Protein AF-A0A9D6HWE1-F1 (afdb_monomer_lite)

Radius of gyration: 25.07 Å; chains: 1; bounding box: 43×63×78 Å

Sequence (217 aa):
MNNPKSLIALAVMAFLLLFIVTPLTIHFMKKPSLSPGDRLETRTCRECGGGGKIRGDAYEGDPRLRPGGPCPACKGKGKVQVIIPGPKHPVAVKGVVFDKGAYPQEDAPGAQLMLERDPRKPVPGAIGQAKIAFISQGRKLLEVTSNATGRFKALVPPGTYKVTATAGGFQPYEEAFSVPPLTEPIWLEEARIVREPESMGEELTTFGLELRIRMNR

pLDDT: mean 74.26, std 19.72, range [24.61, 96.88]

Secondary structure (DSSP, 8-state):
---HHHHHHHHHHHHHHHHHHHHHHHHHTTSPPPPTT-EEEEEE-TTTTTSSB--TTS-SS-SSS-TTSBPTTTTTSSEEEEEE--TTPPEEEEEE-B-GGG--SS---HHHHHH-S-TTSPPTTB-TT-EEEEEETTEEEEEEE--TTSEEEEEE-SEEEEEEEE-TTS--EEEEEEEPPP-SPEE---SS---S-SSTTGGGS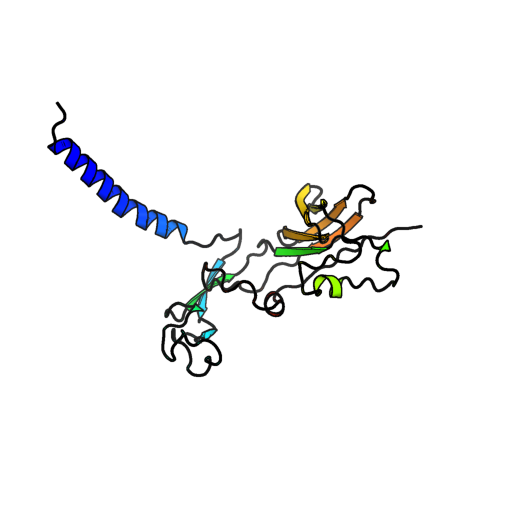S-----------

Foldseek 3Di:
DDDVVVVVVVVVVVVVCCVPVVVVVVVVVPDDDADVFKDKDKDFDPQVSLQQFHDPVVDPDDPPHDHRHGDQLVRSGRIFIWIQHGQFFWDKAKAFDFDCVQPPDPPPVRVVLVVVFDPPDADRRGDFQKWKFWDDPNRTPDIWTAHPSRMTIDTGTFAKTWIWIDDPPDDIDTDIDGGGGDRDIGTCSDPPPPDPPPGPPVVPPDDHDYDDDDDDD

Structure (mmCIF, N/CA/C/O backbone):
data_AF-A0A9D6HWE1-F1
#
_entry.id   AF-A0A9D6HWE1-F1
#
loop_
_atom_site.group_PDB
_atom_site.id
_atom_site.type_symbol
_atom_site.label_atom_id
_atom_site.label_alt_id
_atom_site.label_comp_id
_atom_site.label_asym_id
_atom_site.label_entity_id
_atom_site.label_seq_id
_atom_site.pdbx_PDB_ins_code
_atom_site.Cartn_x
_atom_site.Cartn_y
_atom_site.Cartn_z
_atom_site.occupancy
_atom_site.B_iso_or_equiv
_atom_site.auth_seq_id
_atom_site.auth_comp_id
_atom_site.auth_asym_id
_atom_site.auth_atom_id
_atom_site.pdbx_PDB_model_num
ATOM 1 N N . MET A 1 1 ? -14.715 40.331 -44.814 1.00 51.34 1 MET A N 1
ATOM 2 C CA . MET A 1 1 ? -14.175 39.460 -45.883 1.00 51.34 1 MET A CA 1
ATOM 3 C C . MET A 1 1 ? -13.082 38.588 -45.287 1.00 51.34 1 MET A C 1
ATOM 5 O O . MET A 1 1 ? -12.007 39.094 -44.994 1.00 51.34 1 MET A O 1
ATOM 9 N N . ASN A 1 2 ? -13.366 37.306 -45.050 1.00 60.97 2 ASN A N 1
ATOM 10 C CA . ASN A 1 2 ? -12.355 36.353 -44.592 1.00 60.97 2 ASN A CA 1
ATOM 11 C C . ASN A 1 2 ? -11.437 36.023 -45.770 1.00 60.97 2 ASN A C 1
ATOM 13 O O . ASN A 1 2 ? -11.886 35.455 -46.762 1.00 60.97 2 ASN A O 1
ATOM 17 N N . ASN A 1 3 ? -10.166 36.420 -45.687 1.00 81.00 3 ASN A N 1
ATOM 18 C CA . ASN A 1 3 ? -9.185 36.085 -46.710 1.00 81.00 3 ASN A CA 1
ATOM 19 C C . ASN A 1 3 ? -8.825 34.595 -46.565 1.00 81.00 3 ASN A C 1
ATOM 21 O O . ASN A 1 3 ? -8.275 34.218 -45.524 1.00 81.00 3 ASN A O 1
ATOM 25 N N . PRO A 1 4 ? -9.096 33.745 -47.570 1.00 80.06 4 PRO A N 1
ATOM 26 C CA . PRO A 1 4 ? -8.843 32.307 -47.481 1.00 80.06 4 PRO A CA 1
ATOM 27 C C . PRO A 1 4 ? -7.372 31.982 -47.178 1.00 80.06 4 PRO A C 1
ATOM 29 O O . PRO A 1 4 ? -7.085 30.986 -46.520 1.00 80.06 4 PRO A O 1
ATOM 32 N N . LYS A 1 5 ? -6.433 32.863 -47.555 1.00 84.56 5 LYS A N 1
ATOM 33 C CA . LYS A 1 5 ? -5.004 32.703 -47.242 1.00 84.56 5 LYS A CA 1
ATOM 34 C C . LYS A 1 5 ? -4.702 32.799 -45.739 1.00 84.56 5 LYS A C 1
ATOM 36 O O . LYS A 1 5 ? -3.820 32.098 -45.255 1.00 84.56 5 LYS A O 1
ATOM 41 N N . SER A 1 6 ? -5.450 33.621 -44.997 1.00 84.19 6 SER A N 1
ATOM 42 C CA . SER A 1 6 ? -5.280 33.778 -43.542 1.00 84.19 6 SER A CA 1
ATOM 43 C C . SER A 1 6 ? -5.749 32.533 -42.778 1.00 84.19 6 SER A C 1
ATOM 45 O O . SER A 1 6 ? -5.082 32.067 -41.858 1.00 84.19 6 SER A O 1
ATOM 47 N N . LEU A 1 7 ? -6.854 31.929 -43.228 1.00 86.44 7 LEU A N 1
ATOM 48 C CA . LEU A 1 7 ? -7.400 30.693 -42.657 1.00 86.44 7 LEU A CA 1
ATOM 49 C C . LEU A 1 7 ? -6.449 29.500 -42.844 1.00 86.44 7 LEU A C 1
ATOM 51 O O . LEU A 1 7 ? -6.240 28.730 -41.909 1.00 86.44 7 LEU A O 1
ATOM 55 N N . ILE A 1 8 ? -5.819 29.386 -44.018 1.00 88.69 8 ILE A N 1
ATOM 56 C CA . ILE A 1 8 ? -4.827 28.335 -44.295 1.00 88.69 8 ILE A CA 1
ATOM 57 C C . ILE A 1 8 ? -3.578 28.516 -43.419 1.00 88.69 8 ILE A C 1
ATOM 59 O O . ILE A 1 8 ? -3.101 27.547 -42.832 1.00 88.69 8 ILE A O 1
ATOM 63 N N . ALA A 1 9 ? -3.073 29.745 -43.270 1.00 89.06 9 ALA A N 1
ATOM 64 C CA . ALA A 1 9 ? -1.902 30.015 -42.434 1.00 89.06 9 ALA A CA 1
ATOM 65 C C . ALA A 1 9 ? -2.143 29.670 -40.951 1.00 89.06 9 ALA A C 1
ATOM 67 O O . ALA A 1 9 ? -1.290 29.049 -40.316 1.00 89.06 9 ALA A O 1
ATOM 68 N N . LEU A 1 10 ? -3.323 30.005 -40.416 1.00 88.75 10 LEU A N 1
ATOM 69 C CA . LEU A 1 10 ? -3.726 29.646 -39.051 1.00 88.75 10 LEU A CA 1
ATOM 70 C C . LEU A 1 10 ? -3.846 28.130 -38.856 1.00 88.75 10 LEU A C 1
ATOM 72 O O . LEU A 1 10 ? -3.372 27.611 -37.846 1.00 88.75 10 LEU A O 1
ATOM 76 N N . ALA A 1 11 ? -4.422 27.412 -39.824 1.00 89.88 11 ALA A N 1
ATOM 77 C CA . ALA A 1 11 ? -4.535 25.956 -39.761 1.00 89.88 11 ALA A CA 1
ATOM 78 C C . ALA A 1 11 ? -3.158 25.269 -39.761 1.00 89.88 11 ALA A C 1
ATOM 80 O O . ALA A 1 11 ? -2.922 24.368 -38.959 1.00 89.88 11 ALA A O 1
ATOM 81 N N . VAL A 1 12 ? -2.223 25.731 -40.601 1.00 91.75 12 VAL A N 1
ATOM 82 C CA . VAL A 1 12 ? -0.851 25.195 -40.662 1.00 91.75 12 VAL A CA 1
ATOM 83 C C . VAL A 1 12 ? -0.085 25.468 -39.364 1.00 91.75 12 VAL A C 1
ATOM 85 O O . VAL A 1 12 ? 0.568 24.567 -38.840 1.00 91.75 12 VAL A O 1
ATOM 88 N N . MET A 1 13 ? -0.208 26.671 -38.797 1.00 92.81 13 MET A N 1
ATOM 89 C CA . MET A 1 13 ? 0.379 27.016 -37.495 1.00 92.81 13 MET A CA 1
ATOM 90 C C . MET A 1 13 ? -0.182 26.157 -36.358 1.00 92.81 13 MET A C 1
ATOM 92 O O . MET A 1 13 ? 0.584 25.631 -35.552 1.00 92.81 13 MET A O 1
ATOM 96 N N . ALA A 1 14 ? -1.504 25.969 -36.305 1.00 90.75 14 ALA A N 1
ATOM 97 C CA . ALA A 1 14 ? -2.142 25.124 -35.299 1.00 90.75 14 ALA A CA 1
ATOM 98 C C . ALA A 1 14 ? -1.693 23.658 -35.417 1.00 90.75 14 ALA A C 1
ATOM 100 O O . ALA A 1 14 ? -1.425 23.006 -34.408 1.00 90.75 14 ALA A O 1
ATOM 101 N N . PHE A 1 15 ? -1.551 23.155 -36.646 1.00 90.69 15 PHE A N 1
ATOM 102 C CA . PHE A 1 15 ? -1.083 21.797 -36.905 1.00 90.69 15 PHE A CA 1
ATOM 103 C C . PHE A 1 15 ? 0.391 21.613 -36.514 1.00 90.69 15 PHE A C 1
ATOM 105 O O . PHE A 1 15 ? 0.726 20.639 -35.845 1.00 90.69 15 PHE A O 1
ATOM 112 N N . LEU A 1 16 ? 1.264 22.572 -36.844 1.00 88.50 16 LEU A N 1
ATOM 113 C CA . LEU A 1 16 ? 2.671 22.560 -36.422 1.00 88.50 16 LEU A CA 1
ATOM 114 C C . LEU A 1 16 ? 2.813 22.611 -34.898 1.00 88.50 16 LEU A C 1
ATOM 116 O O . LEU A 1 16 ? 3.594 21.847 -34.330 1.00 88.50 16 LEU A O 1
ATOM 120 N N . LEU A 1 17 ? 2.029 23.457 -34.225 1.00 86.06 17 LEU A N 1
ATOM 121 C CA . LEU A 1 17 ? 2.003 23.517 -32.764 1.00 86.06 17 LEU A CA 1
ATOM 122 C C . LEU A 1 17 ? 1.551 22.186 -32.159 1.00 86.06 17 LEU A C 1
ATOM 124 O O . LEU A 1 17 ? 2.200 21.694 -31.241 1.00 86.06 17 LEU A O 1
ATOM 128 N N . LEU A 1 18 ? 0.507 21.554 -32.701 1.00 84.69 18 LEU A N 1
ATOM 129 C CA . LEU A 1 18 ? 0.080 20.225 -32.261 1.00 84.69 18 LEU A CA 1
ATOM 130 C C . LEU A 1 18 ? 1.193 19.189 -32.443 1.00 84.69 18 LEU A C 1
ATOM 132 O O . LEU A 1 18 ? 1.520 18.500 -31.480 1.00 84.69 18 LEU A O 1
ATOM 136 N N . PHE A 1 19 ? 1.821 19.110 -33.617 1.00 84.75 19 PHE A N 1
ATOM 137 C CA . PHE A 1 19 ? 2.843 18.099 -33.917 1.00 84.75 19 PHE A CA 1
ATOM 138 C C . PHE A 1 19 ? 4.165 18.287 -33.170 1.00 84.75 19 PHE A C 1
ATOM 140 O O . PHE A 1 19 ? 4.865 17.305 -32.947 1.00 84.75 19 PHE A O 1
ATOM 147 N N . ILE A 1 20 ? 4.513 19.509 -32.762 1.00 80.44 20 ILE A N 1
ATOM 148 C CA . ILE A 1 20 ? 5.750 19.775 -32.014 1.00 80.44 20 ILE A CA 1
ATOM 149 C C . ILE A 1 20 ? 5.503 19.703 -30.502 1.00 80.44 20 ILE A C 1
ATOM 151 O O . ILE A 1 20 ? 6.289 19.096 -29.773 1.00 80.44 20 ILE A O 1
ATOM 155 N N . VAL A 1 21 ? 4.401 20.277 -30.009 1.00 79.25 21 VAL A N 1
ATOM 156 C CA . VAL A 1 21 ? 4.138 20.377 -28.565 1.00 79.25 21 VAL A CA 1
ATOM 157 C C . VAL A 1 21 ? 3.665 19.044 -27.981 1.00 79.25 21 VAL A C 1
ATOM 159 O O . VAL A 1 21 ? 4.078 18.695 -26.875 1.00 79.25 21 VAL A O 1
ATOM 162 N N . THR A 1 22 ? 2.847 18.260 -28.697 1.00 76.56 22 THR A N 1
ATOM 163 C CA . THR A 1 22 ? 2.334 16.982 -28.162 1.00 76.56 22 THR A CA 1
ATOM 164 C C . THR A 1 22 ? 3.395 15.903 -27.920 1.00 76.56 22 THR A C 1
ATOM 166 O O . THR A 1 22 ? 3.378 15.326 -26.833 1.00 76.56 22 THR A O 1
ATOM 169 N N . PRO A 1 23 ? 4.352 15.594 -28.820 1.00 72.75 23 PRO A N 1
ATOM 170 C CA . PRO A 1 23 ? 5.356 14.578 -28.512 1.00 72.75 23 PRO A CA 1
ATOM 171 C C . PRO A 1 23 ? 6.282 15.026 -27.380 1.00 72.75 23 PRO A C 1
ATOM 173 O O . PRO A 1 23 ? 6.701 14.191 -26.577 1.00 72.75 23 PRO A O 1
ATOM 176 N N . LEU A 1 24 ? 6.556 16.332 -27.273 1.00 72.06 24 LEU A N 1
ATOM 177 C CA . LEU A 1 24 ? 7.379 16.880 -26.203 1.00 72.06 24 LEU A CA 1
ATOM 178 C C 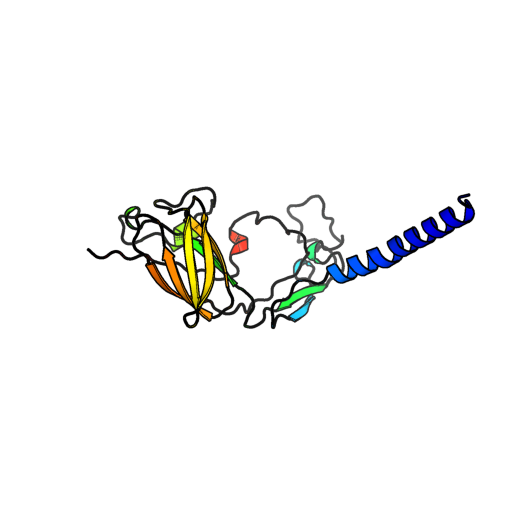. LEU A 1 24 ? 6.686 16.704 -24.845 1.00 72.06 24 LEU A C 1
ATOM 180 O O . LEU A 1 24 ? 7.279 16.143 -23.924 1.00 72.06 24 LEU A O 1
ATOM 184 N N . THR A 1 25 ? 5.408 17.081 -24.729 1.00 70.56 25 THR A N 1
ATOM 185 C CA . THR A 1 25 ? 4.635 16.885 -23.491 1.00 70.56 25 THR A CA 1
ATOM 186 C C . THR A 1 25 ? 4.464 15.403 -23.152 1.00 70.56 25 THR A C 1
ATOM 188 O O . THR A 1 25 ? 4.676 15.017 -22.003 1.00 70.56 25 THR A O 1
ATOM 191 N N . ILE A 1 26 ? 4.208 14.535 -24.138 1.00 70.25 26 ILE A N 1
ATOM 192 C CA . ILE A 1 26 ? 4.135 13.076 -23.937 1.00 70.25 26 ILE A CA 1
ATOM 193 C C . ILE A 1 26 ? 5.475 12.501 -23.453 1.00 70.25 26 ILE A C 1
ATOM 195 O O . ILE A 1 26 ? 5.486 11.563 -22.654 1.00 70.25 26 ILE A O 1
ATOM 199 N N . HIS A 1 27 ? 6.611 13.038 -23.905 1.00 66.81 27 HIS A N 1
ATOM 200 C CA . HIS A 1 27 ? 7.924 12.596 -23.437 1.00 66.81 27 HIS A CA 1
ATOM 201 C C . HIS A 1 27 ? 8.173 12.995 -21.974 1.00 66.81 27 HIS A C 1
ATOM 203 O O . HIS A 1 27 ? 8.671 12.182 -21.193 1.00 66.81 27 HIS A O 1
ATOM 209 N N . PHE A 1 28 ? 7.761 14.202 -21.573 1.00 61.62 28 PHE A N 1
ATOM 210 C CA . PHE A 1 28 ? 7.886 14.663 -20.187 1.00 61.62 28 PHE A CA 1
ATOM 211 C C . PHE A 1 28 ? 6.953 13.927 -19.213 1.00 61.62 28 PHE A C 1
ATOM 213 O O . PHE A 1 28 ? 7.334 13.718 -18.062 1.00 61.62 28 PHE A O 1
ATOM 220 N N . MET A 1 29 ? 5.792 13.447 -19.667 1.00 58.44 29 MET A N 1
ATOM 221 C CA . MET A 1 29 ? 4.836 12.712 -18.822 1.00 58.44 29 MET A CA 1
ATOM 222 C C . MET A 1 29 ? 5.215 11.249 -18.530 1.00 58.44 29 MET A C 1
ATOM 224 O O . MET A 1 29 ? 4.518 10.584 -17.770 1.00 58.44 29 MET A O 1
ATOM 228 N N . LYS A 1 30 ? 6.304 10.713 -19.101 1.00 63.41 30 LYS A N 1
ATOM 229 C CA . LYS A 1 30 ? 6.698 9.300 -18.910 1.00 63.41 30 LYS A CA 1
ATOM 230 C C . LYS A 1 30 ? 7.662 9.049 -17.752 1.00 63.41 30 LYS A C 1
ATOM 232 O O . LYS A 1 30 ? 8.083 7.907 -17.565 1.00 63.41 30 LYS A O 1
ATOM 237 N N . LYS A 1 31 ? 8.050 10.077 -16.993 1.00 64.75 31 LYS A N 1
ATOM 238 C CA . LYS A 1 31 ? 8.907 9.862 -15.823 1.00 64.75 31 LYS A CA 1
ATOM 239 C C . LYS A 1 31 ? 8.073 9.247 -14.690 1.00 64.75 31 LYS A C 1
ATOM 241 O O . LYS A 1 31 ? 6.995 9.766 -14.406 1.00 64.75 31 LYS A O 1
ATOM 246 N N . PRO A 1 32 ? 8.537 8.155 -14.061 1.00 68.00 32 PRO A N 1
ATOM 247 C CA . PRO A 1 32 ? 7.844 7.564 -12.924 1.00 68.00 32 PRO A CA 1
ATOM 248 C C . PRO A 1 32 ? 7.727 8.596 -11.797 1.00 68.00 32 PRO A C 1
ATOM 250 O O . PRO A 1 32 ? 8.640 9.397 -11.582 1.00 68.00 32 PRO A O 1
ATOM 253 N N . SER A 1 33 ? 6.596 8.585 -11.091 1.00 76.38 33 SER A N 1
ATOM 254 C CA . SER A 1 33 ? 6.438 9.378 -9.873 1.00 76.38 33 SER A CA 1
ATOM 255 C C . SER A 1 33 ? 7.362 8.795 -8.805 1.00 76.38 33 SER A C 1
ATOM 257 O O . SER A 1 33 ? 7.237 7.625 -8.451 1.00 76.38 33 SER A O 1
ATOM 259 N N . LEU A 1 34 ? 8.332 9.590 -8.359 1.00 77.69 34 LEU A N 1
ATOM 260 C CA . LEU A 1 34 ? 9.290 9.218 -7.322 1.00 77.69 34 LEU A CA 1
ATOM 261 C C . LEU A 1 34 ? 8.882 9.877 -6.008 1.00 77.69 34 LEU A C 1
ATOM 263 O O . LEU A 1 34 ? 8.570 11.070 -5.982 1.00 77.69 34 LEU A O 1
ATOM 267 N N . SER A 1 35 ? 8.921 9.118 -4.919 1.00 84.06 35 SER A N 1
ATOM 268 C CA . SER A 1 35 ? 8.761 9.671 -3.576 1.00 84.06 35 SER A CA 1
ATOM 269 C C . SER A 1 35 ? 10.038 10.401 -3.139 1.00 84.06 35 SER A C 1
ATOM 271 O O . SER A 1 35 ? 11.124 10.128 -3.659 1.00 84.06 35 SER A O 1
ATOM 273 N N . PRO A 1 36 ? 9.964 11.328 -2.167 1.00 87.25 36 PRO A N 1
ATOM 274 C CA . PRO A 1 36 ? 11.152 11.984 -1.633 1.00 87.25 36 PRO A CA 1
ATOM 275 C C . PRO A 1 36 ? 12.198 10.980 -1.128 1.00 87.25 36 PRO A C 1
ATOM 277 O O . PRO A 1 36 ? 11.942 10.203 -0.207 1.00 87.25 36 PRO A O 1
ATOM 280 N N . GLY A 1 37 ? 13.396 11.039 -1.711 1.00 87.88 37 GLY A N 1
ATOM 281 C CA . GLY A 1 37 ? 14.515 10.146 -1.394 1.00 87.88 37 GLY A CA 1
ATOM 282 C C . GLY A 1 37 ? 14.615 8.903 -2.280 1.00 87.88 37 GLY A C 1
ATOM 283 O O . GLY A 1 37 ? 15.631 8.216 -2.205 1.00 87.88 37 GLY A O 1
ATOM 284 N N . ASP A 1 38 ? 13.620 8.628 -3.125 1.00 84.94 38 ASP A N 1
ATOM 285 C CA . ASP A 1 38 ? 13.726 7.582 -4.140 1.00 84.94 38 ASP A CA 1
ATOM 286 C C . ASP A 1 38 ? 14.769 7.965 -5.192 1.00 84.94 38 ASP A C 1
ATOM 288 O O . ASP A 1 38 ? 14.914 9.134 -5.566 1.00 84.94 38 ASP A O 1
ATOM 292 N N . ARG A 1 39 ? 15.463 6.962 -5.729 1.00 90.31 39 ARG A N 1
ATOM 293 C CA . ARG A 1 39 ? 16.381 7.146 -6.858 1.00 90.31 39 ARG A CA 1
ATOM 294 C C . ARG A 1 39 ? 16.108 6.132 -7.955 1.00 90.31 39 ARG A C 1
ATOM 296 O O . ARG A 1 39 ? 15.741 4.994 -7.684 1.00 90.31 39 ARG A O 1
ATOM 303 N N . LEU A 1 40 ? 16.326 6.547 -9.199 1.00 84.94 40 LEU A N 1
ATOM 304 C CA . LEU A 1 40 ? 16.284 5.648 -10.345 1.00 84.94 40 LEU A CA 1
ATOM 305 C C . LEU A 1 40 ? 17.673 5.077 -10.597 1.00 84.94 40 LEU A C 1
ATOM 307 O O . LEU A 1 40 ? 18.632 5.820 -10.799 1.00 84.94 40 LEU A O 1
ATOM 311 N N . GLU A 1 41 ? 17.764 3.756 -10.640 1.00 86.62 41 GLU A N 1
ATOM 312 C CA . GLU A 1 41 ? 18.950 3.044 -11.097 1.00 86.62 41 GLU A CA 1
ATOM 313 C C . GLU A 1 41 ? 18.630 2.292 -12.385 1.00 86.62 41 GLU A C 1
ATOM 315 O O . GLU A 1 41 ? 17.523 1.805 -12.587 1.00 86.62 41 GLU A O 1
ATOM 320 N N . THR A 1 42 ? 19.607 2.181 -13.281 1.00 88.56 42 THR A N 1
ATOM 321 C CA . THR A 1 42 ? 19.493 1.286 -14.436 1.00 88.56 42 THR A CA 1
ATOM 322 C C . THR A 1 42 ? 20.186 -0.020 -14.094 1.00 88.56 42 THR A C 1
ATOM 324 O O . THR A 1 42 ? 21.382 -0.021 -13.805 1.00 88.56 42 THR A O 1
ATOM 327 N N . ARG A 1 43 ? 19.454 -1.132 -14.144 1.00 84.75 43 ARG A N 1
ATOM 328 C CA . ARG A 1 43 ? 19.984 -2.468 -13.864 1.00 84.75 43 ARG A CA 1
ATOM 329 C C . ARG A 1 43 ? 19.853 -3.381 -15.069 1.00 84.75 43 ARG A C 1
ATOM 331 O O . ARG A 1 43 ? 19.051 -3.150 -15.973 1.00 84.75 43 ARG A O 1
ATOM 338 N N . THR A 1 44 ? 20.674 -4.421 -15.077 1.00 89.62 44 THR A N 1
ATOM 339 C CA . THR A 1 44 ? 20.550 -5.528 -16.021 1.00 89.62 44 THR A CA 1
ATOM 340 C C . THR A 1 44 ? 19.192 -6.197 -15.823 1.00 89.62 44 THR A C 1
ATOM 342 O O . THR A 1 44 ? 18.828 -6.522 -14.694 1.00 89.62 44 THR A O 1
ATOM 345 N N . CYS A 1 45 ? 18.438 -6.376 -16.908 1.00 82.88 45 CYS A N 1
ATOM 346 C CA . CYS A 1 45 ? 17.149 -7.063 -16.875 1.00 82.88 45 CYS A CA 1
ATOM 347 C C . CYS A 1 45 ? 17.346 -8.503 -16.393 1.00 82.88 45 CYS A C 1
ATOM 349 O O . CYS A 1 45 ? 18.174 -9.226 -16.958 1.00 82.88 45 CYS A O 1
ATOM 351 N N . ARG A 1 46 ? 16.599 -8.903 -15.357 1.00 82.00 46 ARG A N 1
ATOM 352 C CA . ARG A 1 46 ? 16.735 -10.225 -14.731 1.00 82.00 46 ARG A CA 1
ATOM 353 C C . ARG A 1 46 ? 16.284 -11.345 -15.665 1.00 82.00 46 ARG A C 1
ATOM 355 O O . ARG A 1 46 ? 17.003 -12.329 -15.783 1.00 82.00 46 ARG A O 1
ATOM 362 N N . GLU A 1 47 ? 15.184 -11.150 -16.394 1.00 80.19 47 GLU A N 1
ATOM 363 C CA . GLU A 1 47 ? 14.627 -12.166 -17.301 1.00 80.19 47 GLU A CA 1
ATOM 364 C C . GLU A 1 47 ? 15.601 -12.578 -18.411 1.00 80.19 47 GLU A C 1
ATOM 366 O O . GLU A 1 47 ? 15.830 -13.760 -18.656 1.00 80.19 47 GLU A O 1
ATOM 371 N N . CYS A 1 48 ? 16.213 -11.604 -19.091 1.00 85.31 48 CYS A N 1
ATOM 372 C CA . CYS A 1 48 ? 17.142 -11.888 -20.189 1.00 85.31 48 CYS A CA 1
ATOM 373 C C . CYS A 1 48 ? 18.617 -11.914 -19.764 1.00 85.31 48 CYS A C 1
ATOM 375 O O . CYS A 1 48 ? 19.495 -12.162 -20.594 1.00 85.31 48 CYS A O 1
ATOM 377 N N . GLY A 1 49 ? 18.914 -11.607 -18.497 1.00 86.88 49 GLY A N 1
ATOM 378 C CA . GLY A 1 49 ? 20.273 -11.425 -17.984 1.00 86.88 49 GLY A CA 1
ATOM 379 C C . GLY A 1 49 ? 21.102 -10.411 -18.777 1.00 86.88 49 GLY A C 1
ATOM 380 O O . GLY A 1 49 ? 22.306 -10.590 -18.925 1.00 86.88 49 GLY A O 1
ATOM 381 N N . GLY A 1 50 ? 20.466 -9.381 -19.343 1.00 91.06 50 GLY A N 1
ATOM 382 C CA . GLY A 1 50 ? 21.152 -8.347 -20.125 1.00 91.06 50 GLY A CA 1
ATOM 383 C C . GLY A 1 50 ? 21.156 -8.542 -21.635 1.00 91.06 50 GLY A C 1
ATOM 384 O O . GLY A 1 50 ? 21.453 -7.594 -22.356 1.00 91.06 50 GLY A O 1
ATOM 385 N N . GLY A 1 51 ? 20.780 -9.723 -22.130 1.00 92.25 51 GLY A N 1
ATOM 386 C CA . GLY A 1 51 ? 20.839 -10.028 -23.563 1.00 92.25 51 GLY A CA 1
ATOM 387 C C . GLY A 1 51 ? 19.790 -9.307 -24.414 1.00 92.25 51 GLY A C 1
ATOM 388 O O . GLY A 1 51 ? 19.867 -9.335 -25.638 1.00 92.25 51 GLY A O 1
ATOM 389 N N . GLY A 1 52 ? 18.769 -8.710 -23.789 1.00 90.69 52 GLY A N 1
ATOM 390 C CA . GLY A 1 52 ? 17.649 -8.067 -24.482 1.00 90.69 52 GLY A CA 1
ATOM 391 C C . GLY A 1 52 ? 16.744 -9.039 -25.244 1.00 90.69 52 GLY A C 1
ATOM 392 O O . GLY A 1 52 ? 15.743 -8.623 -25.813 1.00 90.69 52 GLY A O 1
ATOM 393 N N . LYS A 1 53 ? 17.044 -10.336 -25.241 1.00 92.56 53 LYS A N 1
ATOM 394 C CA . LYS A 1 53 ? 16.296 -11.369 -25.955 1.00 92.56 53 LYS A CA 1
ATOM 395 C C . LYS A 1 53 ? 15.755 -12.407 -24.988 1.00 92.56 53 LYS A C 1
ATOM 397 O O . LYS A 1 53 ? 16.335 -12.632 -23.929 1.00 92.56 53 LYS A O 1
ATOM 402 N N . ILE A 1 54 ? 14.652 -13.030 -25.369 1.00 84.19 54 ILE A N 1
ATOM 403 C CA . ILE A 1 54 ? 14.071 -14.148 -24.628 1.00 84.19 54 ILE A CA 1
ATOM 404 C C . ILE A 1 54 ? 15.039 -15.324 -24.701 1.00 84.19 54 ILE A C 1
ATOM 406 O O . ILE A 1 54 ? 15.469 -15.703 -25.797 1.00 84.19 54 ILE A O 1
ATOM 410 N N . ARG A 1 55 ? 15.405 -15.869 -23.538 1.00 80.56 55 ARG A N 1
ATOM 411 C CA . ARG A 1 55 ? 16.256 -17.055 -23.462 1.00 80.56 55 ARG A CA 1
ATOM 412 C C . ARG A 1 55 ? 15.449 -18.279 -23.900 1.00 80.56 55 ARG A C 1
ATOM 414 O O . ARG A 1 55 ? 14.255 -18.361 -23.629 1.00 80.56 55 ARG A O 1
ATOM 421 N N . GLY A 1 56 ? 16.082 -19.187 -24.642 1.00 73.00 56 GLY A N 1
ATOM 422 C CA . GLY A 1 56 ? 15.396 -20.335 -25.250 1.00 73.00 56 GLY A CA 1
ATOM 423 C C . GLY A 1 56 ? 14.823 -21.340 -24.243 1.00 73.00 56 GLY A C 1
ATOM 424 O O . GLY A 1 56 ? 13.984 -22.145 -24.620 1.00 73.00 56 GLY A O 1
ATOM 425 N N . ASP A 1 57 ? 15.254 -21.269 -22.986 1.00 70.81 57 ASP A N 1
ATOM 426 C CA . ASP A 1 57 ? 14.822 -22.083 -21.847 1.00 70.81 57 ASP A CA 1
ATOM 427 C C . ASP A 1 57 ? 13.635 -21.483 -21.070 1.00 70.81 57 ASP A C 1
ATOM 429 O O . ASP A 1 57 ? 12.943 -22.204 -20.362 1.00 70.81 57 ASP A O 1
ATOM 433 N N . ALA A 1 58 ? 13.345 -20.186 -21.218 1.00 61.12 58 ALA A N 1
ATOM 434 C CA . ALA A 1 58 ? 12.309 -19.477 -20.455 1.00 61.12 58 ALA A CA 1
ATOM 435 C C . ALA A 1 58 ? 10.872 -19.718 -20.971 1.00 61.12 58 ALA A C 1
ATOM 437 O O . ALA A 1 58 ? 10.011 -18.847 -20.853 1.00 61.12 58 ALA A O 1
ATOM 438 N N . TYR A 1 59 ? 10.626 -20.854 -21.629 1.00 59.75 59 TYR A N 1
ATOM 439 C CA . TYR A 1 59 ? 9.616 -20.946 -22.678 1.00 59.75 59 TYR A CA 1
ATOM 440 C C . TYR A 1 59 ? 8.671 -22.153 -22.563 1.00 59.75 59 TYR A C 1
ATOM 442 O O . TYR A 1 59 ? 8.403 -22.847 -23.539 1.00 59.75 59 TYR A O 1
ATOM 450 N N . GLU A 1 60 ? 8.112 -22.387 -21.381 1.00 60.34 60 GLU A N 1
ATOM 451 C CA . GLU A 1 60 ? 6.939 -23.255 -21.221 1.00 60.34 60 GLU A CA 1
ATOM 452 C C . GLU A 1 60 ? 5.742 -22.393 -20.803 1.00 60.34 60 GLU A C 1
ATOM 454 O O . GLU A 1 60 ? 5.571 -22.101 -19.625 1.00 60.34 60 GLU A O 1
ATOM 459 N N . GLY A 1 61 ? 4.911 -21.939 -21.756 1.00 67.44 61 GLY A N 1
ATOM 460 C CA . GLY A 1 61 ? 3.569 -21.450 -21.393 1.00 67.44 61 GLY A CA 1
ATOM 461 C C . GLY A 1 61 ? 2.898 -20.383 -22.264 1.00 67.44 61 GLY A C 1
ATOM 462 O O . GLY A 1 61 ? 1.671 -20.344 -22.287 1.00 67.44 61 GLY A O 1
ATOM 463 N N . ASP A 1 62 ? 3.628 -19.542 -23.006 1.00 75.44 62 ASP A N 1
ATOM 464 C CA . ASP A 1 62 ? 3.009 -18.499 -23.851 1.00 75.44 62 ASP A CA 1
ATOM 465 C C . ASP A 1 62 ? 3.327 -18.738 -25.339 1.00 75.44 62 ASP A C 1
ATOM 467 O O . ASP A 1 62 ? 4.486 -18.684 -25.724 1.00 75.44 62 ASP A O 1
ATOM 471 N N . PRO A 1 63 ? 2.355 -18.989 -26.230 1.00 74.75 63 PRO A N 1
ATOM 472 C CA . PRO A 1 63 ? 2.620 -19.160 -27.661 1.00 74.75 63 PRO A CA 1
ATOM 473 C C . PRO A 1 63 ? 2.949 -17.851 -28.414 1.00 74.75 63 PRO A C 1
ATOM 475 O O . PRO A 1 63 ? 3.279 -17.900 -29.600 1.00 74.75 63 PRO A O 1
ATOM 478 N N . ARG A 1 64 ? 2.825 -16.672 -27.784 1.00 77.12 64 ARG A N 1
ATOM 479 C CA . ARG A 1 64 ? 3.016 -15.363 -28.444 1.00 77.12 64 ARG A CA 1
ATOM 480 C C . ARG A 1 64 ? 4.444 -14.854 -28.432 1.00 77.12 64 ARG A C 1
ATOM 482 O O . ARG A 1 64 ? 4.816 -14.074 -29.311 1.00 77.12 64 ARG A O 1
ATOM 489 N N . LEU A 1 65 ? 5.224 -15.219 -27.429 1.00 77.31 65 LEU A N 1
ATOM 490 C CA . LEU A 1 65 ? 6.633 -14.863 -27.409 1.00 77.31 65 LEU A CA 1
ATOM 491 C C . LEU A 1 65 ? 7.368 -15.806 -28.420 1.00 77.31 65 LEU A C 1
ATOM 493 O O . LEU A 1 65 ? 6.819 -16.789 -28.923 1.00 77.31 65 LEU A O 1
ATOM 497 N N . ARG A 1 66 ? 8.581 -15.485 -28.860 1.00 80.62 66 ARG A N 1
ATOM 498 C CA . ARG A 1 66 ? 9.348 -16.377 -29.753 1.00 80.62 66 ARG A CA 1
ATOM 499 C C . ARG A 1 66 ? 10.772 -16.455 -29.227 1.00 80.62 66 ARG A C 1
ATOM 501 O O . ARG A 1 66 ? 11.305 -15.394 -28.884 1.00 80.62 66 ARG A O 1
ATOM 508 N N . PRO A 1 67 ? 11.408 -17.639 -29.174 1.00 84.44 67 PRO A N 1
ATOM 509 C CA . PRO A 1 67 ? 12.818 -17.741 -28.816 1.00 84.44 67 PRO A CA 1
ATOM 510 C C . PRO A 1 67 ? 13.667 -16.776 -29.655 1.00 84.44 67 PRO A C 1
ATOM 512 O O . PRO A 1 67 ? 13.495 -16.679 -30.870 1.00 84.44 67 PRO A O 1
ATOM 515 N N . GLY A 1 68 ? 14.539 -16.003 -29.002 1.00 86.38 68 GLY A N 1
ATOM 516 C CA . GLY A 1 68 ? 15.352 -14.975 -29.664 1.00 86.38 68 GLY A CA 1
ATOM 517 C C . GLY A 1 68 ? 14.625 -13.666 -30.016 1.00 86.38 68 GLY A C 1
ATOM 518 O O . GLY A 1 68 ? 15.281 -12.716 -30.452 1.00 86.38 68 GLY A O 1
ATOM 519 N N . GLY A 1 69 ? 13.310 -13.581 -29.793 1.00 89.31 69 GLY A N 1
ATOM 520 C CA . GLY A 1 69 ? 12.541 -12.337 -29.851 1.00 89.31 69 GLY A CA 1
ATOM 521 C C . GLY A 1 69 ? 12.941 -11.349 -28.744 1.00 89.31 69 GLY A C 1
ATOM 522 O O . GLY A 1 69 ? 13.658 -11.724 -27.810 1.00 89.31 69 GLY A O 1
ATOM 523 N N . PRO A 1 70 ? 12.512 -10.075 -28.833 1.00 89.56 70 PRO A N 1
ATOM 524 C CA . PRO A 1 70 ? 12.811 -9.079 -27.809 1.00 89.56 70 PRO A CA 1
ATOM 525 C C . PRO A 1 70 ? 12.222 -9.512 -26.464 1.00 89.56 70 PRO A C 1
ATOM 527 O O . PRO A 1 70 ? 11.063 -9.912 -26.387 1.00 89.56 70 PRO A O 1
ATOM 530 N N . CYS A 1 71 ? 13.020 -9.420 -25.401 1.00 83.50 71 CYS A N 1
ATOM 531 C CA . CYS A 1 71 ? 12.565 -9.721 -24.046 1.00 83.50 71 CYS A CA 1
ATOM 532 C C . CYS A 1 71 ? 11.424 -8.764 -23.658 1.00 83.50 71 CYS A C 1
ATOM 534 O O . CYS A 1 71 ? 11.621 -7.549 -23.792 1.00 83.50 71 CYS A O 1
ATOM 536 N N . PRO A 1 72 ? 10.264 -9.279 -23.202 1.00 81.06 72 PRO A N 1
ATOM 537 C CA . PRO A 1 72 ? 9.106 -8.457 -22.876 1.00 81.06 72 PRO A CA 1
ATOM 538 C C . PRO A 1 72 ? 9.412 -7.492 -21.727 1.00 81.06 72 PRO A C 1
ATOM 540 O O . PRO A 1 72 ? 9.229 -6.297 -21.926 1.00 81.06 72 PRO A O 1
ATOM 543 N N . ALA A 1 73 ? 10.019 -7.936 -20.616 1.00 76.88 73 ALA A N 1
ATOM 544 C CA . ALA A 1 73 ? 10.298 -7.056 -19.472 1.00 76.88 73 ALA A CA 1
ATOM 545 C C . ALA A 1 73 ? 11.164 -5.828 -19.797 1.00 76.88 73 ALA A C 1
ATOM 547 O O . ALA A 1 73 ? 10.970 -4.748 -19.237 1.00 76.88 73 ALA A O 1
ATOM 548 N N . CYS A 1 74 ? 12.129 -5.959 -20.715 1.00 82.44 74 CYS A N 1
ATOM 549 C CA . CYS A 1 74 ? 13.026 -4.855 -21.083 1.00 82.44 74 CYS A CA 1
ATOM 550 C C . CYS A 1 74 ? 12.798 -4.285 -22.488 1.00 82.44 74 CYS A C 1
ATOM 552 O O . CYS A 1 74 ? 13.558 -3.414 -22.926 1.00 82.44 74 CYS A O 1
ATOM 554 N N . LYS A 1 75 ? 11.792 -4.776 -23.220 1.00 85.06 75 LYS A N 1
ATOM 555 C CA . LYS A 1 75 ? 11.501 -4.416 -24.620 1.00 85.06 75 LYS A CA 1
ATOM 556 C C . LYS A 1 75 ? 12.734 -4.447 -25.527 1.00 85.06 75 LYS A C 1
ATOM 558 O O . LYS A 1 75 ? 12.959 -3.522 -26.307 1.00 85.06 75 LYS A O 1
ATOM 563 N N . GLY A 1 76 ? 13.583 -5.463 -25.390 1.00 89.44 76 GLY A N 1
ATOM 564 C CA . GLY A 1 76 ? 14.788 -5.584 -26.219 1.00 89.44 76 GLY A CA 1
ATOM 565 C C . GLY A 1 76 ? 16.049 -4.893 -25.690 1.00 89.44 76 GLY A C 1
ATOM 566 O O . GLY A 1 76 ? 17.129 -5.111 -26.230 1.00 89.44 76 GLY A O 1
ATOM 567 N N . LYS A 1 77 ? 15.956 -4.055 -24.650 1.00 89.12 77 LYS A N 1
ATOM 568 C CA . LYS A 1 77 ? 17.065 -3.169 -24.245 1.00 89.12 77 LYS A CA 1
ATOM 569 C C . LYS A 1 77 ? 18.141 -3.841 -23.394 1.00 89.12 77 LYS A C 1
ATOM 571 O O . LYS A 1 77 ? 19.188 -3.242 -23.168 1.00 89.12 77 LYS A O 1
ATOM 576 N N . GLY A 1 78 ? 17.857 -5.010 -22.820 1.00 87.12 78 GLY A N 1
ATOM 577 C CA . GLY A 1 78 ? 18.735 -5.699 -21.864 1.00 87.12 78 GLY A CA 1
ATOM 578 C C . GLY A 1 78 ? 18.876 -4.999 -20.505 1.00 87.12 78 GLY A C 1
ATOM 579 O O . GLY A 1 78 ? 19.366 -5.585 -19.543 1.00 87.12 78 GLY A O 1
ATOM 580 N N . LYS A 1 79 ? 18.407 -3.758 -20.384 1.00 88.44 79 LYS A N 1
ATOM 581 C CA . LYS A 1 79 ? 18.435 -2.960 -19.161 1.00 88.44 79 LYS A CA 1
ATOM 582 C C . LYS A 1 79 ? 17.044 -2.440 -18.836 1.00 88.44 79 LYS A C 1
ATOM 584 O O . LYS A 1 79 ? 16.263 -2.139 -19.739 1.00 88.44 79 LYS A O 1
ATOM 589 N N . VAL A 1 80 ? 16.777 -2.300 -17.549 1.00 80.75 80 VAL A N 1
ATOM 590 C CA . VAL A 1 80 ? 15.513 -1.820 -16.987 1.00 80.75 80 VAL A CA 1
ATOM 591 C C . VAL A 1 80 ? 15.811 -0.750 -15.950 1.00 80.75 80 VAL A C 1
ATOM 593 O O . VAL A 1 80 ? 16.872 -0.756 -15.321 1.00 80.75 80 VAL A O 1
ATOM 596 N N . GLN A 1 81 ? 14.900 0.206 -15.810 1.00 77.44 81 GLN A N 1
ATOM 597 C CA . GLN A 1 81 ? 14.981 1.165 -14.716 1.00 77.44 81 GLN A CA 1
ATOM 598 C C . GLN A 1 81 ? 14.349 0.533 -13.480 1.00 77.44 81 GLN A C 1
ATOM 600 O O . GLN A 1 81 ? 13.351 -0.173 -13.574 1.00 77.44 81 GLN A O 1
ATOM 605 N N . VAL A 1 82 ? 14.942 0.773 -12.323 1.00 77.50 82 VAL A N 1
ATOM 606 C CA . VAL A 1 82 ? 14.426 0.332 -11.032 1.00 77.50 82 VAL A CA 1
ATOM 607 C C . VAL A 1 82 ? 14.372 1.538 -10.109 1.00 77.50 82 VAL A C 1
ATOM 609 O O . VAL A 1 82 ? 15.267 2.386 -10.141 1.00 77.50 82 VAL A O 1
ATOM 612 N N . ILE A 1 83 ? 13.327 1.626 -9.297 1.00 78.31 83 ILE A N 1
ATOM 613 C CA . ILE A 1 83 ? 13.285 2.557 -8.176 1.00 78.31 83 ILE A CA 1
ATOM 614 C C . ILE A 1 83 ? 14.004 1.881 -7.023 1.00 78.31 83 ILE A C 1
ATOM 616 O O . ILE A 1 83 ? 13.642 0.781 -6.613 1.00 78.31 83 ILE A O 1
ATOM 620 N N . ILE A 1 84 ? 15.020 2.543 -6.491 1.00 82.44 84 ILE A N 1
ATOM 621 C CA . ILE A 1 84 ? 15.547 2.222 -5.172 1.00 82.44 84 ILE A CA 1
ATOM 622 C C . ILE A 1 84 ? 14.779 3.093 -4.184 1.00 82.44 84 ILE A C 1
ATOM 624 O O . ILE A 1 84 ? 14.921 4.322 -4.251 1.00 82.44 84 ILE A O 1
ATOM 628 N N . PRO A 1 85 ? 13.946 2.489 -3.322 1.00 77.31 85 PRO A N 1
ATOM 629 C CA . PRO A 1 85 ? 13.131 3.241 -2.386 1.00 77.31 85 PRO A CA 1
ATOM 630 C C . PRO A 1 85 ? 13.999 4.059 -1.433 1.00 77.31 85 PRO A C 1
ATOM 632 O O . PRO A 1 85 ? 15.010 3.586 -0.911 1.00 77.31 85 PRO A O 1
ATOM 635 N N . GLY A 1 86 ? 13.601 5.306 -1.215 1.00 84.50 86 GLY A N 1
ATOM 636 C CA . GLY A 1 86 ? 14.178 6.148 -0.182 1.00 84.50 86 GLY A CA 1
ATOM 637 C C . GLY A 1 86 ? 13.688 5.763 1.218 1.00 84.50 86 GLY A C 1
ATOM 638 O O . GLY A 1 86 ? 12.681 5.071 1.369 1.00 84.50 86 GLY A O 1
ATOM 639 N N . PRO A 1 87 ? 14.308 6.304 2.281 1.00 85.69 87 PRO A N 1
ATOM 640 C CA . PRO A 1 87 ? 13.912 6.030 3.669 1.00 85.69 87 PRO A CA 1
ATOM 641 C C . PRO A 1 87 ? 12.492 6.509 4.019 1.00 85.69 87 PRO A C 1
ATOM 643 O O . PRO A 1 87 ? 11.971 6.164 5.074 1.00 85.69 87 PRO A O 1
ATOM 646 N N . LYS A 1 88 ? 11.873 7.330 3.160 1.00 87.62 88 LYS A N 1
ATOM 647 C CA . LYS A 1 88 ? 10.502 7.837 3.309 1.00 87.62 88 LYS A CA 1
ATOM 648 C C . LYS A 1 88 ? 9.535 7.278 2.262 1.00 87.62 88 LYS A C 1
ATOM 650 O O . LYS A 1 88 ? 8.419 7.785 2.160 1.00 87.62 88 LYS A O 1
ATOM 655 N N . HIS A 1 89 ? 9.949 6.279 1.482 1.00 82.44 89 HIS A N 1
ATOM 656 C CA . HIS A 1 89 ? 9.093 5.678 0.466 1.00 82.44 89 HIS A CA 1
ATOM 657 C C . HIS A 1 89 ? 7.831 5.090 1.117 1.00 82.44 89 HIS A C 1
ATOM 659 O O . HIS A 1 89 ? 7.964 4.268 2.026 1.00 82.44 89 HIS A O 1
ATOM 665 N N . PRO A 1 90 ? 6.617 5.493 0.701 1.00 82.12 90 PRO A N 1
ATOM 666 C CA . PRO A 1 90 ? 5.387 4.970 1.276 1.00 82.12 90 PRO A CA 1
ATOM 667 C C . PRO A 1 90 ? 5.296 3.449 1.146 1.00 82.12 90 PRO A C 1
ATOM 669 O O . PRO A 1 90 ? 5.477 2.891 0.069 1.00 82.12 90 PRO A O 1
ATOM 672 N N . VAL A 1 91 ? 4.962 2.784 2.245 1.00 81.62 91 VAL A N 1
ATOM 673 C CA . VAL A 1 91 ? 4.750 1.341 2.312 1.00 81.62 91 VAL A CA 1
ATOM 674 C C . VAL A 1 91 ? 3.253 1.062 2.308 1.00 81.62 91 VAL A C 1
ATOM 676 O O . VAL A 1 91 ? 2.468 1.744 2.973 1.00 81.62 91 VAL A O 1
ATOM 679 N N . ALA A 1 92 ? 2.850 0.051 1.540 1.00 80.25 92 ALA A N 1
ATOM 680 C CA . ALA A 1 92 ? 1.480 -0.432 1.545 1.00 80.25 92 ALA A CA 1
ATOM 681 C C . ALA A 1 92 ? 1.219 -1.277 2.796 1.00 80.25 92 ALA A C 1
ATOM 683 O O . ALA A 1 92 ? 1.707 -2.394 2.914 1.00 80.25 92 ALA A O 1
ATOM 684 N N . VAL A 1 93 ? 0.395 -0.756 3.697 1.00 80.12 93 VAL A N 1
ATOM 685 C CA . VAL A 1 93 ? -0.120 -1.474 4.862 1.00 80.12 93 VAL A CA 1
ATOM 686 C C . VAL A 1 93 ? -1.498 -2.015 4.504 1.00 80.12 93 VAL A C 1
ATOM 688 O O . VAL A 1 93 ? -2.422 -1.250 4.222 1.00 80.12 93 VAL A O 1
ATOM 691 N N . LYS A 1 94 ? -1.637 -3.338 4.483 1.00 82.75 94 LYS A N 1
ATOM 692 C CA . LYS A 1 94 ? -2.917 -4.035 4.305 1.00 82.75 94 LYS A CA 1
ATOM 693 C C . LYS A 1 94 ? -3.349 -4.611 5.652 1.00 82.75 94 LYS A C 1
ATOM 695 O O . LYS A 1 94 ? -2.497 -5.038 6.421 1.00 82.75 94 LYS A O 1
ATOM 700 N N . GLY A 1 95 ? -4.649 -4.655 5.918 1.00 81.81 95 GLY A N 1
ATOM 701 C CA . GLY A 1 95 ? -5.176 -5.235 7.153 1.00 81.81 95 GLY A CA 1
ATOM 702 C C . GLY A 1 95 ? -6.659 -5.574 7.064 1.00 81.81 95 GLY A C 1
ATOM 703 O O . GLY A 1 95 ? -7.305 -5.325 6.043 1.00 81.81 95 GLY A O 1
ATOM 704 N N . VAL A 1 96 ? -7.190 -6.152 8.141 1.00 83.88 96 VAL A N 1
ATOM 705 C CA . VAL A 1 96 ? -8.607 -6.507 8.304 1.00 83.88 96 VAL A CA 1
ATOM 706 C C . VAL A 1 96 ? -9.105 -5.968 9.642 1.00 83.88 96 VAL A C 1
ATOM 708 O O . VAL A 1 96 ? -8.387 -6.026 10.634 1.00 83.88 96 VAL A O 1
ATOM 711 N N . VAL A 1 97 ? -10.342 -5.480 9.671 1.00 86.62 97 VAL A N 1
ATOM 712 C CA . VAL A 1 97 ? -11.088 -5.141 10.885 1.00 86.62 97 VAL A CA 1
ATOM 713 C C . VAL A 1 97 ? -12.217 -6.151 11.061 1.00 86.62 97 VAL A C 1
ATOM 715 O O . VAL A 1 97 ? -13.020 -6.351 10.147 1.00 86.62 97 VAL A O 1
ATOM 718 N N . PHE A 1 98 ? -12.279 -6.793 12.225 1.00 86.25 98 PHE A N 1
ATOM 719 C CA . PHE A 1 98 ? -13.271 -7.819 12.535 1.00 86.25 98 PHE A CA 1
ATOM 720 C C . PHE A 1 98 ? -13.657 -7.810 14.019 1.00 86.25 98 PHE A C 1
ATOM 722 O O . PHE A 1 98 ? -12.911 -7.327 14.871 1.00 86.25 98 PHE A O 1
ATOM 729 N N . ASP A 1 99 ? -14.828 -8.364 14.317 1.00 85.94 99 ASP A N 1
ATOM 730 C CA . ASP A 1 99 ? -15.311 -8.638 15.661 1.00 85.94 99 ASP A CA 1
ATOM 731 C C . ASP A 1 99 ? -14.629 -9.892 16.218 1.00 85.94 99 ASP A C 1
ATOM 733 O O . ASP A 1 99 ? -14.784 -10.998 15.694 1.00 85.94 99 ASP A O 1
ATOM 737 N N . LYS A 1 100 ? -13.890 -9.728 17.318 1.00 76.44 100 LYS A N 1
ATOM 738 C CA . LYS A 1 100 ? -13.242 -10.840 18.018 1.00 76.44 100 LYS A CA 1
ATOM 739 C C . LYS A 1 100 ? -14.258 -11.866 18.534 1.00 76.44 100 LYS A C 1
ATOM 741 O O . LYS A 1 100 ? -13.930 -13.046 18.587 1.00 76.44 100 LYS A O 1
ATOM 746 N N . GLY A 1 101 ? -15.481 -11.450 18.874 1.00 79.81 101 GLY A N 1
ATOM 747 C CA . GLY A 1 101 ? -16.550 -12.347 19.323 1.00 79.81 101 GLY A CA 1
ATOM 748 C C . GLY A 1 101 ? -16.935 -13.412 18.290 1.00 79.81 101 GLY A C 1
ATOM 749 O O . GLY A 1 101 ? -17.426 -14.474 18.665 1.00 79.81 101 GLY A O 1
ATOM 750 N N . ALA A 1 102 ? -16.642 -13.179 17.007 1.00 80.50 102 ALA A N 1
ATOM 751 C CA . ALA A 1 102 ? -16.838 -14.161 15.944 1.00 80.50 102 ALA A CA 1
ATOM 752 C C . ALA A 1 102 ? -15.799 -15.306 15.952 1.00 80.50 102 ALA A C 1
ATOM 754 O O . ALA A 1 102 ? -15.973 -16.277 15.216 1.00 80.50 102 ALA A O 1
ATOM 755 N N . TYR A 1 103 ? -14.744 -15.220 16.776 1.00 73.62 103 TYR A N 1
ATOM 756 C CA . TYR A 1 103 ? -13.668 -16.212 16.891 1.00 73.62 103 TYR A CA 1
ATOM 757 C C . TYR A 1 103 ? -13.580 -16.751 18.328 1.00 73.62 103 TYR A C 1
ATOM 759 O O . TYR A 1 103 ? -12.873 -16.185 19.162 1.00 73.62 103 TYR A O 1
ATOM 767 N N . PRO A 1 104 ? -14.298 -17.843 18.647 1.00 62.75 104 PRO A N 1
ATOM 768 C CA . PRO A 1 104 ? -14.370 -18.377 20.008 1.00 62.75 104 PRO A CA 1
ATOM 769 C C . PRO A 1 104 ? -13.098 -19.106 20.478 1.00 62.75 104 PRO A C 1
ATOM 771 O O . PRO A 1 104 ? -12.980 -19.387 21.668 1.00 62.75 104 PRO A O 1
ATOM 774 N N . GLN A 1 105 ? -12.151 -19.416 19.585 1.00 67.19 105 GLN A N 1
ATOM 775 C CA . GLN A 1 105 ? -10.833 -19.946 19.957 1.00 67.19 105 GLN A CA 1
ATOM 776 C C . GLN A 1 105 ? -9.829 -18.792 20.121 1.00 67.19 105 GLN A C 1
ATOM 778 O O . GLN A 1 105 ? -9.826 -17.857 19.322 1.00 67.19 105 GLN A O 1
ATOM 783 N N . GLU A 1 106 ? -8.980 -18.845 21.159 1.00 58.03 106 GLU A N 1
ATOM 784 C CA . GLU A 1 106 ? -7.958 -17.815 21.449 1.00 58.03 106 GLU A CA 1
ATOM 785 C C . GLU A 1 106 ? -6.944 -17.630 20.308 1.00 58.03 106 GLU A C 1
ATOM 787 O O . GLU A 1 106 ? -6.337 -16.561 20.170 1.00 58.03 106 GLU A O 1
ATOM 792 N N . ASP A 1 107 ? -6.850 -18.633 19.441 1.00 58.47 107 ASP A N 1
ATOM 793 C CA . ASP A 1 107 ? -6.132 -18.604 18.178 1.00 58.47 107 ASP A CA 1
ATOM 794 C C . ASP A 1 107 ? -6.986 -17.902 17.119 1.00 58.47 107 ASP A C 1
ATOM 796 O O . ASP A 1 107 ? -7.468 -18.505 16.159 1.00 58.47 107 ASP A O 1
ATOM 800 N N . ALA A 1 108 ? -7.206 -16.596 17.297 1.00 53.59 108 ALA A N 1
ATOM 801 C CA . ALA A 1 108 ? -7.722 -15.774 16.213 1.00 53.59 108 ALA A CA 1
ATOM 802 C C . ALA A 1 108 ? -6.799 -15.992 14.995 1.00 53.59 108 ALA A C 1
ATOM 804 O O . ALA A 1 108 ? -5.593 -15.746 15.111 1.00 53.59 108 ALA A O 1
ATOM 805 N N . PRO A 1 109 ? -7.315 -16.443 13.838 1.00 55.50 109 PRO A N 1
ATOM 806 C CA . PRO A 1 109 ? -6.498 -16.828 12.697 1.00 55.50 109 PRO A CA 1
ATOM 807 C C . PRO A 1 109 ? -5.928 -15.603 11.965 1.00 55.50 109 PRO A C 1
ATOM 809 O O . PRO A 1 109 ? -5.858 -15.614 10.750 1.00 55.50 109 PRO A O 1
ATOM 812 N N . GLY A 1 110 ? -5.530 -14.523 12.648 1.00 53.22 110 GLY A N 1
ATOM 813 C CA . GLY A 1 110 ? -5.162 -13.226 12.060 1.00 53.22 110 GLY A CA 1
ATOM 814 C C . GLY A 1 110 ? -4.203 -13.339 10.870 1.00 53.22 110 GLY A C 1
ATOM 815 O O . GLY A 1 110 ? -4.485 -12.806 9.796 1.00 53.22 110 GLY A O 1
ATOM 816 N N . ALA A 1 111 ? -3.146 -14.146 11.006 1.00 47.31 111 ALA A N 1
ATOM 817 C CA . ALA A 1 111 ? -2.245 -14.471 9.901 1.00 47.31 111 ALA A CA 1
ATOM 818 C C . ALA A 1 111 ? -2.935 -15.271 8.775 1.00 47.31 111 ALA A C 1
ATOM 820 O O . ALA A 1 111 ? -2.765 -14.959 7.600 1.00 47.31 111 ALA A O 1
ATOM 821 N N . GLN A 1 112 ? -3.760 -16.267 9.108 1.00 52.25 112 GLN A N 1
ATOM 822 C CA . GLN A 1 112 ? -4.526 -17.065 8.142 1.00 52.25 112 GLN A CA 1
ATOM 823 C C . GLN A 1 112 ? -5.651 -16.275 7.445 1.00 52.25 112 GLN A C 1
ATOM 825 O O . GLN A 1 112 ? -5.910 -16.533 6.281 1.00 52.25 112 GLN A O 1
ATOM 830 N N . LEU A 1 113 ? -6.272 -15.283 8.087 1.00 56.59 113 LEU A N 1
ATOM 831 C CA . LEU A 1 113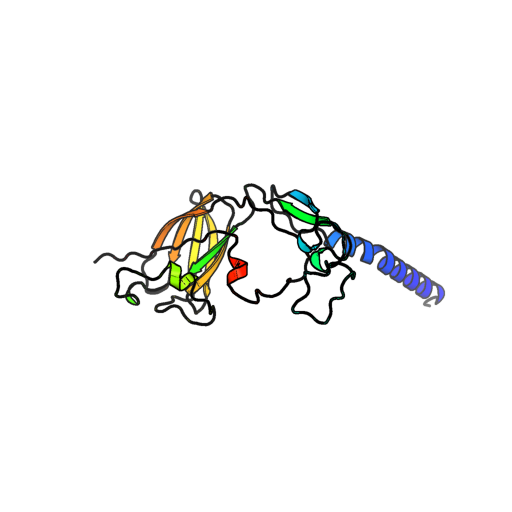 ? -7.339 -14.442 7.524 1.00 56.59 113 LEU A CA 1
ATOM 832 C C . LEU A 1 113 ? -6.800 -13.408 6.533 1.00 56.59 113 LEU A C 1
ATOM 834 O O . LEU A 1 113 ? -7.488 -13.034 5.581 1.00 56.59 113 LEU A O 1
ATOM 838 N N . MET A 1 114 ? -5.560 -12.957 6.741 1.00 52.41 114 MET A N 1
ATOM 839 C CA . MET A 1 114 ? -4.820 -12.183 5.744 1.00 52.41 114 MET A CA 1
ATOM 840 C C . MET A 1 114 ? -4.325 -13.060 4.589 1.00 52.41 114 MET A C 1
ATOM 842 O O . MET A 1 114 ? -4.269 -12.591 3.455 1.00 52.41 114 MET A O 1
ATOM 846 N N . LEU A 1 115 ? -3.995 -14.324 4.872 1.00 51.00 115 LEU A N 1
ATOM 847 C CA . LEU A 1 115 ? -3.640 -15.331 3.869 1.00 51.00 115 LEU A CA 1
ATOM 848 C C . LEU A 1 115 ? -4.866 -15.954 3.175 1.00 51.00 115 LEU A C 1
ATOM 850 O O . LEU A 1 115 ? -4.682 -16.659 2.181 1.00 51.00 115 LEU A O 1
ATOM 854 N N . GLU A 1 116 ? -6.091 -15.716 3.664 1.00 57.44 116 GLU A N 1
ATOM 855 C CA . GLU A 1 116 ? -7.334 -16.198 3.057 1.00 57.44 116 GLU A CA 1
ATOM 856 C C . GLU A 1 116 ? -7.444 -15.575 1.666 1.00 57.44 116 GLU A C 1
ATOM 858 O O . GLU A 1 116 ? -7.682 -14.373 1.510 1.00 57.44 116 GLU A O 1
ATOM 863 N N . ARG A 1 117 ? -7.197 -16.411 0.650 1.00 55.31 117 ARG A N 1
ATOM 864 C CA . ARG A 1 117 ? -6.762 -15.944 -0.673 1.00 55.31 117 ARG A CA 1
ATOM 865 C C . ARG A 1 117 ? -7.832 -15.281 -1.515 1.00 55.31 117 ARG A C 1
ATOM 867 O O . ARG A 1 117 ? -7.531 -14.722 -2.565 1.00 55.31 117 ARG A O 1
ATOM 874 N N . ASP A 1 118 ? -9.081 -15.389 -1.088 1.00 69.12 118 ASP A N 1
ATOM 875 C CA . ASP A 1 118 ? -10.193 -14.812 -1.811 1.00 69.12 118 ASP A CA 1
ATOM 876 C C . ASP A 1 118 ? -10.600 -13.480 -1.159 1.00 69.12 118 ASP A C 1
ATOM 878 O O . ASP A 1 118 ? -11.296 -13.481 -0.136 1.00 69.12 118 ASP A O 1
ATOM 882 N N . PRO A 1 119 ? -10.218 -12.324 -1.740 1.00 66.00 119 PRO A N 1
ATOM 883 C CA . PRO A 1 119 ? -10.612 -11.017 -1.222 1.00 66.00 119 PRO A CA 1
ATOM 884 C C . PRO A 1 119 ? -12.129 -10.793 -1.284 1.00 66.00 119 PRO A C 1
ATOM 886 O O . PRO A 1 119 ? -12.623 -9.841 -0.678 1.00 66.00 119 PRO A O 1
ATOM 889 N N . ARG A 1 120 ? -12.872 -11.649 -2.002 1.00 72.00 120 ARG A N 1
ATOM 890 C CA . ARG A 1 120 ? -14.335 -11.611 -2.098 1.00 72.00 120 ARG A CA 1
ATOM 891 C C . ARG A 1 120 ? -15.006 -12.365 -0.958 1.00 72.00 120 ARG A C 1
ATOM 893 O O . ARG A 1 120 ? -16.163 -12.073 -0.663 1.00 72.00 120 ARG A O 1
ATOM 900 N N . LYS A 1 121 ? -14.311 -13.299 -0.299 1.00 73.88 121 LYS A N 1
ATOM 901 C CA . LYS A 1 121 ? -14.855 -13.983 0.876 1.00 73.88 121 LYS A CA 1
ATOM 902 C C . LYS A 1 121 ? -14.800 -13.048 2.084 1.00 73.88 121 LYS A C 1
ATOM 904 O O . LYS A 1 121 ? -13.711 -12.571 2.432 1.00 73.88 121 LYS A O 1
ATOM 909 N N . PRO A 1 122 ? -15.949 -12.759 2.722 1.00 70.00 122 PRO A N 1
ATOM 910 C CA . PRO A 1 122 ? -15.969 -11.994 3.955 1.00 70.00 122 PRO A CA 1
ATOM 911 C C . PRO A 1 122 ? -15.197 -12.745 5.033 1.00 70.00 122 PRO A C 1
ATOM 913 O O . PRO A 1 122 ? -15.392 -13.944 5.224 1.00 70.00 122 PRO A O 1
ATOM 916 N N . VAL A 1 123 ? -14.335 -12.027 5.745 1.00 77.12 123 VAL A N 1
ATOM 917 C CA . VAL A 1 123 ? -13.735 -12.543 6.973 1.00 77.12 123 VAL A CA 1
ATOM 918 C C . VAL A 1 123 ? -14.867 -12.721 7.996 1.00 77.12 123 VAL A C 1
ATOM 920 O O . VAL A 1 123 ? -15.682 -11.804 8.135 1.00 77.12 123 VAL A O 1
ATOM 923 N N . PRO A 1 124 ? -14.994 -13.866 8.692 1.00 80.75 124 PRO A N 1
ATOM 924 C CA . PRO A 1 124 ? -15.978 -14.004 9.763 1.00 80.75 124 PRO A CA 1
ATOM 925 C C . PRO A 1 124 ? -15.877 -12.839 10.760 1.00 80.75 124 PRO A C 1
ATOM 927 O O . PRO A 1 124 ? -14.780 -12.426 11.131 1.00 80.75 124 PRO A O 1
ATOM 930 N N . GLY A 1 125 ? -17.015 -12.245 11.124 1.00 83.94 125 GLY A N 1
ATOM 931 C CA . GLY A 1 125 ? -17.049 -11.049 11.972 1.00 83.94 125 GLY A CA 1
ATOM 932 C C . GLY A 1 125 ? -16.510 -9.768 11.324 1.00 83.94 125 GLY A C 1
ATOM 933 O O . GLY A 1 125 ? -16.303 -8.796 12.038 1.00 83.94 125 GLY A O 1
ATOM 934 N N . ALA A 1 126 ? -16.253 -9.728 10.013 1.00 87.75 126 ALA A N 1
ATOM 935 C CA . ALA A 1 126 ? -15.758 -8.534 9.329 1.00 87.75 126 ALA A CA 1
ATOM 936 C C . ALA A 1 126 ? -16.595 -7.285 9.639 1.00 87.75 126 ALA A C 1
ATOM 938 O O . ALA A 1 126 ? -17.819 -7.286 9.515 1.00 87.75 126 ALA A O 1
ATOM 939 N N . ILE A 1 127 ? -15.908 -6.190 9.960 1.00 88.12 127 ILE A N 1
ATOM 940 C CA . ILE A 1 127 ? -16.529 -4.894 10.218 1.00 88.12 127 ILE A CA 1
ATOM 941 C C 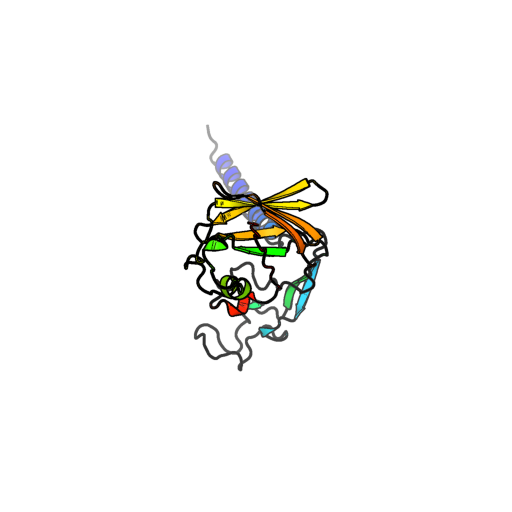. ILE A 1 127 ? -16.224 -3.985 9.033 1.00 88.12 127 ILE A C 1
ATOM 943 O O . ILE A 1 127 ? -15.116 -3.459 8.892 1.00 88.12 127 ILE A O 1
ATOM 947 N N . GLY A 1 128 ? -17.214 -3.811 8.162 1.00 90.38 128 GLY A N 1
ATOM 948 C CA . GLY A 1 128 ? -17.156 -2.824 7.090 1.00 90.38 128 GLY A CA 1
ATOM 949 C C . GLY A 1 128 ? -17.386 -1.403 7.589 1.00 90.38 128 GLY A C 1
ATOM 950 O O . GLY A 1 128 ? -17.981 -1.190 8.642 1.00 90.38 128 GLY A O 1
ATOM 951 N N . GLN A 1 129 ? -16.920 -0.423 6.812 1.00 94.50 129 GLN A N 1
ATOM 952 C CA . GLN A 1 129 ? -17.039 1.005 7.127 1.00 94.50 129 GLN A CA 1
ATOM 953 C C . GLN A 1 129 ? -16.336 1.436 8.428 1.00 94.50 129 GLN A C 1
ATOM 955 O O . GLN A 1 129 ? -16.536 2.557 8.899 1.00 94.50 129 GLN A O 1
ATOM 960 N N . ALA A 1 130 ? -15.475 0.587 8.996 1.00 93.56 130 ALA A N 1
ATOM 961 C CA . ALA A 1 130 ? -14.622 0.977 10.106 1.00 93.56 130 ALA A CA 1
ATOM 962 C C . ALA A 1 130 ? -13.636 2.046 9.630 1.00 93.56 130 ALA A C 1
ATOM 964 O O . ALA A 1 130 ? -13.050 1.917 8.555 1.00 93.56 130 ALA A O 1
ATOM 965 N N . LYS A 1 131 ? -13.441 3.097 10.425 1.00 96.81 131 LYS A N 1
ATOM 966 C CA . LYS A 1 131 ? -12.450 4.143 10.169 1.00 96.81 131 LYS A CA 1
ATOM 967 C C . LYS A 1 131 ? -11.153 3.785 10.873 1.00 96.81 131 LYS A C 1
ATOM 969 O O . LYS A 1 131 ? -11.146 3.633 12.095 1.00 96.81 131 LYS A O 1
ATOM 974 N N . ILE A 1 132 ? -10.078 3.679 10.103 1.00 95.12 132 ILE A N 1
ATOM 975 C CA . ILE A 1 132 ? -8.731 3.364 10.569 1.00 95.12 132 ILE A CA 1
ATOM 976 C C . ILE A 1 132 ? -7.866 4.606 10.392 1.00 95.12 132 ILE A C 1
ATOM 978 O O . ILE A 1 132 ? -7.663 5.052 9.263 1.00 95.12 132 ILE A O 1
ATOM 982 N N . ALA A 1 133 ? -7.351 5.164 11.482 1.00 95.31 133 ALA A N 1
ATOM 983 C CA . ALA A 1 133 ? -6.501 6.346 11.453 1.00 95.31 133 ALA A CA 1
ATOM 984 C C . ALA A 1 133 ? -5.065 6.015 11.865 1.00 95.31 133 ALA A C 1
ATOM 986 O O . ALA A 1 133 ? -4.831 5.384 12.890 1.00 95.31 133 ALA A O 1
ATOM 987 N N . PHE A 1 134 ? -4.101 6.499 11.085 1.00 93.81 134 PHE A N 1
ATOM 988 C CA . PHE A 1 134 ? -2.675 6.430 11.393 1.00 93.81 134 PHE A CA 1
ATOM 989 C C . PHE A 1 134 ? -2.239 7.772 11.976 1.00 93.81 134 PHE A C 1
ATOM 991 O O . PHE A 1 134 ? -2.254 8.799 11.289 1.00 93.81 134 PHE A O 1
ATOM 998 N N . ILE A 1 135 ? -1.865 7.774 13.251 1.00 95.88 135 ILE A N 1
ATOM 999 C CA . ILE A 1 135 ? -1.472 8.971 13.992 1.00 95.88 135 ILE A CA 1
ATOM 1000 C C . ILE A 1 135 ? 0.027 8.898 14.267 1.00 95.88 135 ILE A C 1
ATOM 1002 O O . ILE A 1 135 ? 0.508 7.924 14.838 1.00 95.88 135 ILE A O 1
ATOM 1006 N N . SER A 1 136 ? 0.771 9.939 13.902 1.00 94.56 136 SER A N 1
ATOM 1007 C CA . SER A 1 136 ? 2.182 10.075 14.273 1.00 94.56 136 SER A CA 1
ATOM 1008 C C . SER A 1 136 ? 2.412 11.430 14.922 1.00 94.56 136 SER A C 1
ATOM 1010 O O . SER A 1 136 ? 1.861 12.437 14.477 1.00 94.56 136 SER A O 1
ATOM 1012 N N . GLN A 1 137 ? 3.183 11.453 16.012 1.00 92.81 137 GLN A N 1
ATOM 1013 C CA . GLN A 1 137 ? 3.492 12.676 16.770 1.00 92.81 137 GLN A CA 1
ATOM 1014 C C . GLN A 1 137 ? 2.236 13.500 17.135 1.00 92.81 137 GLN A C 1
ATOM 1016 O O . GLN A 1 137 ? 2.222 14.724 17.039 1.00 92.81 137 GLN A O 1
ATOM 1021 N N . GLY A 1 138 ? 1.141 12.819 17.495 1.00 91.75 138 GLY A N 1
ATOM 1022 C CA . GLY A 1 138 ? -0.135 13.450 17.857 1.00 91.75 138 GLY A CA 1
ATOM 1023 C C . GLY A 1 138 ? -0.957 13.997 16.683 1.00 91.75 138 GLY A C 1
ATOM 1024 O O . GLY A 1 138 ? -2.042 14.530 16.901 1.00 91.75 138 GLY A O 1
ATOM 1025 N N . ARG A 1 139 ? -0.493 13.853 15.435 1.00 93.44 139 ARG A N 1
ATOM 1026 C CA . ARG A 1 139 ? -1.208 14.302 14.232 1.00 93.44 139 ARG A CA 1
ATOM 1027 C C . ARG A 1 139 ? -1.731 13.110 13.441 1.00 93.44 139 ARG A C 1
ATOM 1029 O O . ARG A 1 139 ? -0.987 12.178 13.143 1.00 93.44 139 ARG A O 1
ATOM 1036 N N . LYS A 1 140 ? -3.012 13.158 13.064 1.00 95.12 140 LYS A N 1
ATOM 1037 C CA . LYS A 1 140 ? -3.599 12.198 12.122 1.00 95.12 140 LYS A CA 1
ATOM 1038 C C . LYS A 1 140 ? -3.001 12.438 10.737 1.00 95.12 140 LYS A C 1
ATOM 1040 O O . LYS A 1 140 ? -3.187 13.513 10.174 1.00 95.12 140 LYS A O 1
ATOM 1045 N N . LEU A 1 141 ? -2.272 11.454 10.222 1.00 93.25 141 LEU A N 1
ATOM 1046 C CA . LEU A 1 141 ? -1.615 11.526 8.917 1.00 93.25 141 LEU A CA 1
ATOM 1047 C C . LEU A 1 141 ? -2.504 10.988 7.804 1.00 93.25 141 LEU A C 1
ATOM 1049 O O . LEU A 1 141 ? -2.550 11.556 6.718 1.00 93.25 141 LEU A O 1
ATOM 1053 N N . LEU A 1 142 ? -3.213 9.899 8.089 1.00 94.44 142 LEU A N 1
ATOM 1054 C CA . LEU A 1 142 ? -4.076 9.225 7.136 1.00 94.44 142 LEU A CA 1
ATOM 1055 C C . LEU A 1 142 ? -5.277 8.630 7.867 1.00 94.44 142 LEU A C 1
ATOM 1057 O O . LEU A 1 142 ? -5.153 8.169 9.001 1.00 94.44 142 LEU A O 1
ATOM 1061 N N . GLU A 1 143 ? -6.423 8.630 7.199 1.00 96.56 143 GLU A N 1
ATOM 1062 C CA . GLU A 1 143 ? -7.608 7.876 7.591 1.00 96.56 143 GLU A CA 1
ATOM 1063 C C . GLU A 1 143 ? -8.069 7.059 6.385 1.00 96.56 143 GLU A C 1
ATOM 1065 O O . GLU A 1 143 ? -8.169 7.590 5.278 1.00 96.56 143 GLU A O 1
ATOM 1070 N N . VAL A 1 144 ? -8.315 5.770 6.592 1.00 95.44 144 VAL A N 1
ATOM 1071 C CA . VAL A 1 144 ? -8.863 4.859 5.584 1.00 95.44 144 VAL A CA 1
ATOM 1072 C C . VAL A 1 144 ? -10.108 4.181 6.131 1.00 95.44 144 VAL A C 1
ATOM 1074 O O . VAL A 1 144 ? -10.318 4.116 7.341 1.00 95.44 144 VAL A O 1
ATOM 1077 N N . THR A 1 145 ? -10.939 3.669 5.233 1.00 96.88 145 THR A N 1
ATOM 1078 C CA . THR A 1 145 ? -12.182 2.987 5.591 1.00 96.88 145 THR A CA 1
ATOM 1079 C C . THR A 1 145 ? -12.121 1.532 5.151 1.00 96.88 145 THR A C 1
ATOM 1081 O O . THR A 1 145 ? -11.723 1.249 4.018 1.00 96.88 145 THR A O 1
ATOM 1084 N N . SER A 1 146 ? -12.497 0.603 6.032 1.00 91.69 146 SER A N 1
ATOM 1085 C CA . SER A 1 146 ? -12.579 -0.813 5.679 1.00 91.69 146 SER A CA 1
ATOM 1086 C C . SER A 1 146 ? -13.729 -1.072 4.703 1.00 91.69 146 SER A C 1
ATOM 1088 O O . SER A 1 146 ? -14.801 -0.465 4.776 1.00 91.69 146 SER A O 1
ATOM 1090 N N . ASN A 1 147 ? -13.520 -2.000 3.774 1.00 91.94 147 ASN A N 1
ATOM 1091 C CA . ASN A 1 147 ? -14.552 -2.434 2.837 1.00 91.94 147 ASN A CA 1
ATOM 1092 C C . ASN A 1 147 ? -15.552 -3.408 3.494 1.00 91.94 147 ASN A C 1
ATOM 1094 O O . ASN A 1 147 ? -15.402 -3.778 4.654 1.00 91.94 147 ASN A O 1
ATOM 1098 N N . ALA A 1 148 ? -16.559 -3.873 2.747 1.00 90.12 148 ALA A N 1
ATOM 1099 C CA . ALA A 1 148 ? -17.585 -4.795 3.258 1.00 90.12 148 ALA A CA 1
ATOM 1100 C C . ALA A 1 148 ? -17.030 -6.133 3.801 1.00 90.12 148 ALA A C 1
ATOM 1102 O O . ALA A 1 148 ? -17.689 -6.788 4.597 1.00 90.12 148 ALA A O 1
ATOM 1103 N N . THR A 1 149 ? -15.814 -6.525 3.406 1.00 87.25 149 THR A N 1
ATOM 1104 C CA . THR A 1 149 ? -15.115 -7.715 3.928 1.00 87.25 149 THR A CA 1
ATOM 1105 C C . THR A 1 149 ? -14.200 -7.408 5.118 1.00 87.25 149 THR A C 1
ATOM 1107 O O . THR A 1 149 ? -13.416 -8.261 5.522 1.00 87.25 149 THR A O 1
ATOM 1110 N N . GLY A 1 150 ? -14.254 -6.185 5.657 1.00 86.06 150 GLY A N 1
ATOM 1111 C CA . GLY A 1 150 ? -13.407 -5.717 6.754 1.00 86.06 150 GLY A CA 1
ATOM 1112 C C . GLY A 1 150 ? -11.987 -5.339 6.327 1.00 86.06 150 GLY A C 1
ATOM 1113 O O . GLY A 1 150 ? -11.224 -4.821 7.135 1.00 86.06 150 GLY A O 1
ATOM 1114 N N . ARG A 1 151 ? -11.609 -5.547 5.062 1.00 86.50 151 ARG A N 1
ATOM 1115 C CA . ARG A 1 151 ? -10.253 -5.294 4.554 1.00 86.50 151 ARG A CA 1
ATOM 1116 C C . ARG A 1 151 ? -10.003 -3.812 4.292 1.00 86.50 151 ARG A C 1
ATOM 1118 O O . ARG A 1 151 ? -10.884 -3.108 3.799 1.00 86.50 151 ARG A O 1
ATOM 1125 N N . PHE A 1 152 ? -8.780 -3.357 4.539 1.00 85.56 152 PHE A N 1
ATOM 1126 C CA . PHE A 1 152 ? -8.316 -2.016 4.185 1.00 85.56 152 PHE A CA 1
ATOM 1127 C C . PHE A 1 152 ? -6.899 -2.042 3.600 1.00 85.56 152 PHE A C 1
ATOM 1129 O O . PHE A 1 152 ? -6.131 -2.984 3.809 1.00 85.56 152 PHE A O 1
ATOM 1136 N N . LYS A 1 153 ? -6.554 -0.978 2.867 1.00 85.62 153 LYS A N 1
ATOM 1137 C CA . LYS A 1 153 ? -5.207 -0.707 2.353 1.00 85.62 153 LYS A CA 1
ATOM 1138 C C . LYS A 1 153 ? -4.867 0.760 2.603 1.00 85.62 153 LYS A C 1
ATOM 1140 O O . LYS A 1 153 ? -5.663 1.637 2.283 1.00 85.62 153 LYS A O 1
ATOM 1145 N N . ALA A 1 154 ? -3.683 1.010 3.139 1.00 83.50 154 ALA A N 1
ATOM 1146 C CA . ALA A 1 154 ? -3.139 2.330 3.418 1.00 83.50 154 ALA A CA 1
ATOM 1147 C C . ALA A 1 154 ? -1.733 2.449 2.819 1.00 83.50 154 ALA A C 1
ATOM 1149 O O . ALA A 1 154 ? -0.999 1.467 2.767 1.00 83.50 154 ALA A O 1
ATOM 1150 N N . LEU A 1 155 ? -1.357 3.643 2.361 1.00 84.62 155 LEU A N 1
ATOM 1151 C CA . LEU A 1 155 ? 0.014 3.966 1.963 1.00 84.62 155 LEU A CA 1
ATOM 1152 C C . LEU A 1 155 ? 0.567 4.949 2.986 1.00 84.62 155 LEU A C 1
ATOM 1154 O O . LEU A 1 155 ? 0.105 6.087 3.054 1.00 84.62 155 LEU A O 1
ATOM 1158 N N . VAL A 1 156 ? 1.522 4.505 3.797 1.00 85.94 156 VAL A N 1
ATOM 1159 C CA . VAL A 1 156 ? 2.107 5.320 4.868 1.00 85.94 156 VAL A CA 1
ATOM 1160 C C . VAL A 1 156 ? 3.629 5.261 4.802 1.00 85.94 156 VAL A C 1
ATOM 1162 O O . VAL A 1 156 ? 4.179 4.201 4.509 1.00 85.94 156 VAL A O 1
ATOM 1165 N N . PRO A 1 157 ? 4.343 6.371 5.047 1.00 88.56 157 PRO A N 1
ATOM 1166 C CA . PRO A 1 157 ? 5.795 6.334 5.150 1.00 88.56 157 PRO A CA 1
ATOM 1167 C C . PRO A 1 157 ? 6.276 5.381 6.257 1.00 88.56 157 PRO A C 1
ATOM 1169 O O . PRO A 1 157 ? 5.522 5.069 7.182 1.00 88.56 157 PRO A O 1
ATOM 1172 N N . PRO A 1 158 ? 7.544 4.967 6.234 1.00 86.31 158 PRO A N 1
ATOM 1173 C CA . PRO A 1 158 ? 8.143 4.226 7.332 1.00 86.31 158 PRO A CA 1
ATOM 1174 C C . PRO A 1 158 ? 8.135 5.048 8.623 1.00 86.31 158 PRO A C 1
ATOM 1176 O O . PRO A 1 158 ? 8.329 6.266 8.597 1.00 86.31 158 PRO A O 1
ATOM 1179 N N . GLY A 1 159 ? 7.918 4.385 9.754 1.00 89.75 159 GLY A N 1
ATOM 1180 C CA . GLY A 1 159 ? 7.889 5.021 11.067 1.00 89.75 159 GLY A CA 1
ATOM 1181 C C . GLY A 1 159 ? 6.952 4.341 12.057 1.00 89.75 159 GLY A C 1
ATOM 1182 O O . GLY A 1 159 ? 6.296 3.349 11.748 1.00 89.75 159 GLY A O 1
ATOM 1183 N N . THR A 1 160 ? 6.886 4.908 13.260 1.00 92.19 160 THR A N 1
ATOM 1184 C CA . THR A 1 160 ? 6.003 4.434 14.328 1.00 92.19 160 THR A CA 1
ATOM 1185 C C . THR A 1 160 ? 4.720 5.256 14.366 1.00 92.19 160 THR A C 1
ATOM 1187 O O . THR A 1 160 ? 4.740 6.493 14.350 1.00 92.19 160 THR A O 1
ATOM 1190 N N . TYR A 1 161 ? 3.602 4.550 14.456 1.00 91.81 161 TYR A N 1
ATOM 1191 C CA . TYR A 1 161 ? 2.254 5.085 14.435 1.00 91.81 161 TYR A CA 1
ATOM 1192 C C . TYR A 1 161 ? 1.471 4.585 15.639 1.00 91.81 161 TYR A C 1
ATOM 1194 O O . TYR A 1 161 ? 1.636 3.455 16.087 1.00 91.81 161 TYR A O 1
ATOM 1202 N N . LYS A 1 162 ? 0.560 5.421 16.119 1.00 94.56 162 LYS A N 1
ATOM 1203 C CA . LYS A 1 162 ? -0.603 4.978 16.874 1.00 94.56 162 LYS A CA 1
ATOM 1204 C C . LYS A 1 162 ? -1.726 4.768 15.866 1.00 94.56 162 LYS A C 1
ATOM 1206 O O . LYS A 1 162 ? -2.163 5.729 15.231 1.00 94.56 162 LYS A O 1
ATOM 1211 N N . VAL A 1 163 ? -2.144 3.525 15.675 1.00 91.75 163 VAL A N 1
ATOM 1212 C CA . VAL A 1 163 ? -3.257 3.184 14.791 1.00 91.75 163 VAL A CA 1
ATOM 1213 C C . VAL A 1 163 ? -4.518 3.113 15.625 1.00 91.75 163 VAL A C 1
ATOM 1215 O O . VAL A 1 163 ? -4.528 2.447 16.657 1.00 91.75 163 VAL A O 1
ATOM 1218 N N . THR A 1 164 ? -5.569 3.802 15.193 1.00 93.19 164 THR A N 1
ATOM 1219 C CA . THR A 1 164 ? -6.877 3.736 15.843 1.00 93.19 164 THR A CA 1
ATOM 1220 C C . THR A 1 164 ? -7.919 3.177 14.890 1.00 93.19 164 THR A C 1
ATOM 1222 O O . THR A 1 164 ? -7.904 3.496 13.703 1.00 93.19 164 THR A O 1
ATOM 1225 N N . ALA A 1 165 ? -8.818 2.335 15.393 1.00 92.50 165 ALA A N 1
ATOM 1226 C CA . ALA A 1 165 ? -9.934 1.777 14.637 1.00 92.50 165 ALA A CA 1
ATOM 1227 C C . ALA A 1 165 ? -11.253 2.113 15.340 1.00 92.50 165 ALA A C 1
ATOM 1229 O O . ALA A 1 165 ? -11.399 1.895 16.542 1.00 92.50 165 ALA A O 1
ATOM 1230 N N . THR A 1 166 ? -12.215 2.656 14.593 1.00 93.38 166 THR A N 1
ATOM 1231 C CA . THR A 1 166 ? -13.536 3.036 15.116 1.00 93.38 166 THR A CA 1
ATOM 1232 C C . THR A 1 166 ? -14.648 2.556 14.193 1.00 93.38 166 THR A C 1
ATOM 1234 O O . THR A 1 166 ? -14.547 2.675 12.972 1.00 93.38 166 THR A O 1
ATOM 1237 N N . ALA A 1 167 ? -15.719 2.019 14.772 1.00 92.69 167 ALA A N 1
ATOM 1238 C CA . ALA A 1 167 ? -16.912 1.586 14.054 1.00 92.69 167 ALA A CA 1
ATOM 1239 C C . ALA A 1 167 ? -18.148 1.781 14.942 1.00 92.69 167 ALA A C 1
ATOM 1241 O O . ALA A 1 167 ? -18.061 1.688 16.166 1.00 92.69 167 ALA A O 1
ATOM 1242 N N . GLY A 1 168 ? -19.302 2.069 14.335 1.00 88.75 168 GLY A N 1
ATOM 1243 C CA . GLY A 1 168 ? -20.552 2.226 15.081 1.00 88.75 168 GLY A CA 1
ATOM 1244 C C . GLY A 1 168 ? -20.927 0.934 15.810 1.00 88.75 168 GLY A C 1
ATOM 1245 O O . GLY A 1 168 ? -20.903 -0.133 15.206 1.00 88.75 168 GLY A O 1
ATOM 1246 N N . GLY A 1 169 ? -21.257 1.029 17.099 1.00 90.31 169 GLY A N 1
ATOM 1247 C CA . GLY A 1 169 ? -21.585 -0.133 17.936 1.00 90.31 169 GLY A CA 1
ATOM 1248 C C . GLY A 1 169 ? -20.377 -0.863 18.539 1.00 90.31 169 GLY A C 1
ATOM 1249 O O . GLY A 1 169 ? -20.577 -1.799 19.305 1.00 90.31 169 GLY A O 1
ATOM 1250 N N . PHE A 1 170 ? -19.147 -0.417 18.258 1.00 87.81 170 PHE A N 1
ATOM 1251 C CA . PHE A 1 170 ? -17.916 -0.993 18.805 1.00 87.81 170 PHE A CA 1
ATOM 1252 C C . PHE A 1 170 ? -17.135 0.044 19.620 1.00 87.81 170 PHE A C 1
ATOM 1254 O O . PHE A 1 170 ? -17.179 1.243 19.335 1.00 87.81 170 PHE A O 1
ATOM 1261 N N . GLN A 1 171 ? -16.388 -0.412 20.629 1.00 85.81 171 GLN A N 1
ATOM 1262 C CA . GLN A 1 171 ? -15.453 0.459 21.341 1.00 85.81 171 GLN A CA 1
ATOM 1263 C C . GLN A 1 171 ? -14.257 0.812 20.439 1.00 85.81 171 GLN A C 1
ATOM 1265 O O . GLN A 1 171 ? -13.780 -0.057 19.704 1.00 85.81 171 GLN A O 1
ATOM 1270 N N . PRO A 1 172 ? -13.750 2.061 20.487 1.00 87.38 172 PRO A N 1
ATOM 1271 C CA . PRO A 1 172 ? -12.525 2.435 19.793 1.00 87.38 172 PRO A CA 1
ATOM 1272 C C . PRO A 1 172 ? -11.348 1.564 20.225 1.00 87.38 172 PRO A C 1
ATOM 1274 O O . PRO A 1 172 ? -11.142 1.337 21.417 1.00 87.38 172 PRO A O 1
ATOM 1277 N N . TYR A 1 173 ? -10.556 1.122 19.256 1.00 84.94 173 TYR A N 1
ATOM 1278 C CA . TYR A 1 173 ? -9.328 0.379 19.499 1.00 84.94 173 TYR A CA 1
ATOM 1279 C C . TYR A 1 173 ? -8.109 1.217 19.131 1.00 84.94 173 TYR A C 1
ATOM 1281 O O . TYR A 1 173 ? -8.156 1.967 18.155 1.00 84.94 173 TYR A O 1
ATOM 1289 N N . GLU A 1 174 ? -7.021 1.075 19.887 1.00 85.50 174 GLU A N 1
ATOM 1290 C CA . GLU A 1 174 ? -5.767 1.782 19.647 1.00 85.50 174 GLU A CA 1
ATOM 1291 C C . GLU A 1 174 ? -4.561 0.862 19.876 1.00 85.50 174 GLU A C 1
ATOM 1293 O O . GLU A 1 174 ? -4.488 0.176 20.894 1.00 85.50 174 GLU A O 1
ATOM 1298 N N . GLU A 1 175 ? -3.591 0.890 18.961 1.00 85.62 175 GLU A N 1
ATOM 1299 C CA . GLU A 1 175 ? -2.370 0.079 19.044 1.00 85.62 175 GLU A CA 1
ATOM 1300 C C . GLU A 1 175 ? -1.158 0.825 18.480 1.00 85.62 175 GLU A C 1
ATOM 1302 O O . GLU A 1 175 ? -1.275 1.651 17.570 1.00 85.62 175 GLU A O 1
ATOM 1307 N N . ALA A 1 176 ? 0.022 0.543 19.031 1.00 84.94 176 ALA A N 1
ATOM 1308 C CA . ALA A 1 176 ? 1.278 1.023 18.475 1.00 84.94 176 ALA A CA 1
ATOM 1309 C C . ALA A 1 176 ? 1.730 0.098 17.339 1.00 84.94 176 ALA A C 1
ATOM 1311 O O . ALA A 1 176 ? 1.864 -1.106 17.525 1.00 84.94 176 ALA A O 1
ATOM 1312 N N . PHE A 1 177 ? 2.019 0.674 16.179 1.00 85.81 177 PHE A N 1
ATOM 1313 C CA . PHE A 1 177 ? 2.441 -0.050 14.989 1.00 85.81 177 PHE A CA 1
ATOM 1314 C C . PHE A 1 177 ? 3.700 0.575 14.390 1.00 85.81 177 PHE A C 1
ATOM 1316 O O . PHE A 1 177 ? 3.778 1.791 14.224 1.00 85.81 177 PHE A O 1
ATOM 1323 N N . SER A 1 178 ? 4.684 -0.255 14.049 1.00 84.12 178 SER A N 1
ATOM 1324 C CA . SER A 1 178 ? 5.919 0.169 13.390 1.00 84.12 178 SER A CA 1
ATOM 1325 C C . SER A 1 178 ? 5.945 -0.308 11.941 1.00 84.12 178 SER A C 1
ATOM 1327 O O . SER A 1 178 ? 5.872 -1.507 11.676 1.00 84.12 178 SER A O 1
ATOM 1329 N N . VAL A 1 179 ? 6.071 0.636 11.012 1.00 82.31 179 VAL A N 1
ATOM 1330 C CA . VAL A 1 179 ? 6.233 0.384 9.579 1.00 82.31 179 VAL A CA 1
ATOM 1331 C C . VAL A 1 179 ? 7.724 0.468 9.246 1.00 82.31 179 VAL A C 1
ATOM 1333 O O . VAL A 1 179 ? 8.301 1.557 9.353 1.00 82.31 179 VAL A O 1
ATOM 1336 N N . PRO A 1 180 ? 8.373 -0.638 8.844 1.00 79.62 180 PRO A N 1
ATOM 1337 C CA . PRO A 1 180 ? 9.784 -0.617 8.482 1.00 79.62 180 PRO A CA 1
ATOM 1338 C C . PRO A 1 180 ? 10.013 0.110 7.146 1.00 79.62 180 PRO A C 1
ATOM 1340 O O . PRO A 1 180 ? 9.101 0.199 6.320 1.00 79.62 180 PRO A O 1
ATOM 1343 N N . PRO A 1 181 ? 11.228 0.630 6.897 1.00 77.00 181 PRO A N 1
ATOM 1344 C CA . PRO A 1 181 ? 11.576 1.188 5.599 1.00 77.00 181 PRO A CA 1
ATOM 1345 C C . PRO A 1 181 ? 11.643 0.105 4.526 1.00 77.00 181 PRO A C 1
ATOM 1347 O O . PRO A 1 181 ? 12.129 -0.998 4.774 1.00 77.00 181 PRO A O 1
ATOM 1350 N N . LEU A 1 182 ? 11.199 0.448 3.316 1.00 73.88 182 LEU A N 1
ATOM 1351 C CA . LEU A 1 182 ? 11.361 -0.423 2.161 1.00 73.88 182 LEU A CA 1
ATOM 1352 C C . LEU A 1 182 ? 12.827 -0.386 1.716 1.00 73.88 182 LEU A C 1
ATOM 1354 O O . LEU A 1 182 ? 13.342 0.663 1.340 1.00 73.88 182 LEU A O 1
ATOM 1358 N N . THR A 1 183 ? 13.511 -1.523 1.792 1.00 71.44 183 THR A N 1
ATOM 1359 C CA . THR A 1 183 ? 14.932 -1.648 1.423 1.00 71.44 183 THR A CA 1
ATOM 1360 C C . THR A 1 183 ? 15.133 -2.370 0.092 1.00 71.44 183 THR A C 1
ATOM 1362 O O . THR A 1 183 ? 16.218 -2.309 -0.490 1.00 71.44 183 THR A O 1
ATOM 1365 N N . GLU A 1 184 ? 14.094 -3.032 -0.415 1.00 70.06 184 GLU A N 1
ATOM 1366 C CA . GLU A 1 184 ? 14.155 -3.802 -1.650 1.00 70.06 184 GLU A CA 1
ATOM 1367 C C . GLU A 1 184 ? 13.899 -2.927 -2.893 1.00 70.06 184 GLU A C 1
ATOM 1369 O O . GLU A 1 184 ? 12.984 -2.103 -2.892 1.00 70.06 184 GLU A O 1
ATOM 1374 N N . PRO A 1 185 ? 14.680 -3.090 -3.979 1.00 59.75 185 PRO A N 1
ATOM 1375 C CA . PRO A 1 185 ? 14.446 -2.391 -5.242 1.00 59.75 185 PRO A CA 1
ATOM 1376 C C . PRO A 1 185 ? 13.091 -2.736 -5.875 1.00 59.75 185 PRO A C 1
ATOM 1378 O O . PRO A 1 185 ? 12.778 -3.912 -6.065 1.00 59.75 185 PRO A O 1
ATOM 1381 N N . ILE A 1 186 ? 12.357 -1.716 -6.321 1.00 61.69 186 ILE A N 1
ATOM 1382 C CA . ILE A 1 186 ? 11.123 -1.866 -7.099 1.00 61.69 186 ILE A CA 1
ATOM 1383 C C . ILE A 1 186 ? 11.484 -1.824 -8.584 1.00 61.69 186 ILE A C 1
ATOM 1385 O O . ILE A 1 186 ? 11.981 -0.819 -9.098 1.00 61.69 186 ILE A O 1
ATOM 1389 N N . TRP A 1 187 ? 11.241 -2.917 -9.296 1.00 48.50 187 TRP A N 1
ATOM 1390 C CA . TRP A 1 187 ? 11.564 -3.022 -10.715 1.00 48.50 187 TRP A CA 1
ATOM 1391 C C . TRP A 1 187 ? 10.483 -2.322 -11.544 1.00 48.50 187 TRP A C 1
ATOM 1393 O O . TRP A 1 187 ? 9.324 -2.722 -11.520 1.00 48.50 187 TRP A O 1
ATOM 1403 N N . LEU A 1 188 ? 10.849 -1.258 -12.274 1.00 47.53 188 LEU A N 1
ATOM 1404 C CA . LEU A 1 188 ? 9.942 -0.550 -13.188 1.00 47.53 188 LEU A CA 1
ATOM 1405 C C . LEU A 1 188 ? 9.921 -1.257 -14.540 1.00 47.53 188 LEU A C 1
ATOM 1407 O O . LEU A 1 188 ? 10.204 -0.673 -15.592 1.00 47.53 188 LEU A O 1
ATOM 1411 N N . GLU A 1 189 ? 9.641 -2.549 -14.510 1.00 43.59 189 GLU A N 1
ATOM 1412 C CA . GLU A 1 189 ? 9.441 -3.342 -15.710 1.00 43.59 189 GLU A CA 1
ATOM 1413 C C . GLU A 1 189 ? 8.025 -3.027 -16.213 1.00 43.59 189 GLU A C 1
ATOM 1415 O O . GLU A 1 189 ? 7.071 -3.739 -15.971 1.00 43.59 189 GLU A O 1
ATOM 1420 N N . GLU A 1 190 ? 7.915 -1.871 -16.881 1.00 39.56 190 GLU A N 1
ATOM 1421 C CA . GLU A 1 190 ? 6.735 -1.330 -17.565 1.00 39.56 190 GLU A CA 1
ATOM 1422 C C . GLU A 1 190 ? 5.657 -0.641 -16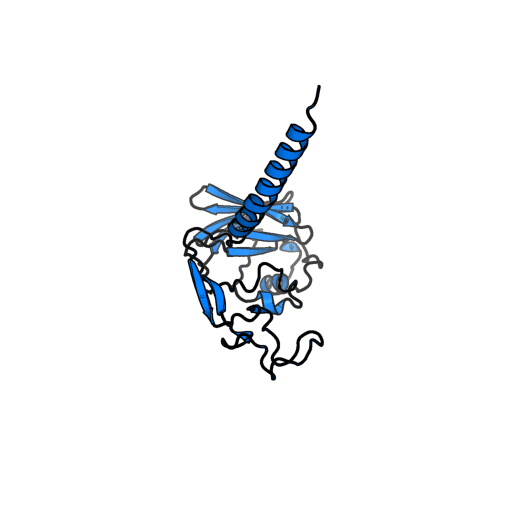.705 1.00 39.56 190 GLU A C 1
ATOM 1424 O O . GLU A 1 190 ? 5.043 -1.204 -15.814 1.00 39.56 190 GLU A O 1
ATOM 1429 N N . ALA A 1 191 ? 5.288 0.585 -17.099 1.00 28.38 191 ALA A N 1
ATOM 1430 C CA . ALA A 1 191 ? 3.993 1.201 -16.785 1.00 28.38 191 ALA A CA 1
ATOM 1431 C C . ALA A 1 191 ? 2.839 0.519 -17.561 1.00 28.38 191 ALA A C 1
ATOM 1433 O O . ALA A 1 191 ? 2.011 1.168 -18.203 1.00 28.38 191 ALA A O 1
ATOM 1434 N N . ARG A 1 192 ? 2.827 -0.811 -17.554 1.00 28.33 192 ARG A N 1
ATOM 1435 C CA . ARG A 1 192 ? 1.657 -1.652 -17.771 1.00 28.33 192 ARG A CA 1
ATOM 1436 C C . ARG A 1 192 ? 1.479 -2.411 -16.471 1.00 28.33 192 ARG A C 1
ATOM 1438 O O . ARG A 1 192 ? 2.458 -2.843 -15.888 1.00 28.33 192 ARG A O 1
ATOM 1445 N N . ILE A 1 193 ? 0.238 -2.574 -16.031 1.00 27.78 193 ILE A N 1
ATOM 1446 C CA . ILE A 1 193 ? -0.106 -3.600 -15.048 1.00 27.78 193 ILE A CA 1
ATOM 1447 C C . ILE A 1 193 ? 0.404 -4.920 -15.646 1.00 27.78 193 ILE A C 1
ATOM 1449 O O . ILE A 1 193 ? -0.198 -5.446 -16.586 1.00 27.78 193 ILE A O 1
ATOM 1453 N N . VAL A 1 194 ? 1.583 -5.371 -15.210 1.00 24.61 194 VAL A N 1
ATOM 1454 C CA . VAL A 1 194 ? 2.199 -6.635 -15.621 1.00 24.61 194 VAL A CA 1
ATOM 1455 C C . VAL A 1 194 ? 1.430 -7.712 -14.876 1.00 24.61 194 VAL A C 1
ATOM 1457 O O . VAL A 1 194 ? 1.849 -8.158 -13.822 1.00 24.61 194 VAL A O 1
ATOM 1460 N N . ARG A 1 195 ? 0.244 -8.024 -15.415 1.00 34.00 195 ARG A N 1
ATOM 1461 C CA . ARG A 1 195 ? -0.794 -8.887 -14.835 1.00 34.00 195 ARG A CA 1
ATOM 1462 C C . ARG A 1 195 ? -1.328 -8.387 -13.480 1.00 34.00 195 ARG A C 1
ATOM 1464 O O . ARG A 1 195 ? -0.603 -7.996 -12.573 1.00 34.00 195 ARG A O 1
ATOM 1471 N N . GLU A 1 196 ? -2.652 -8.398 -13.330 1.00 34.94 196 GLU A N 1
ATOM 1472 C CA . GLU A 1 196 ? -3.205 -8.635 -11.992 1.00 34.94 196 GLU A CA 1
ATOM 1473 C C . GLU A 1 196 ? -2.585 -9.953 -11.511 1.00 34.94 196 GLU A C 1
ATOM 1475 O O . GLU A 1 196 ? -2.556 -10.884 -12.318 1.00 34.94 196 GLU A O 1
ATOM 1480 N N . PRO A 1 197 ? -2.036 -10.031 -10.286 1.00 31.25 197 PRO A N 1
ATOM 1481 C CA . PRO A 1 197 ? -1.342 -11.225 -9.811 1.00 31.25 197 PRO A CA 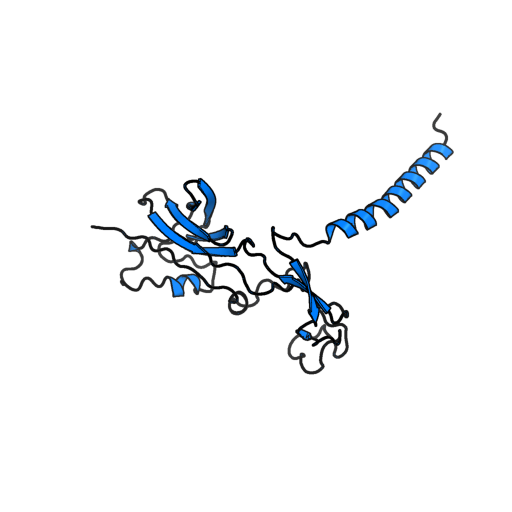1
ATOM 1482 C C . PRO A 1 197 ? -2.174 -12.467 -10.142 1.00 31.25 197 PRO A C 1
ATOM 1484 O O . PRO A 1 197 ? -3.308 -12.596 -9.682 1.00 31.25 197 PRO A O 1
ATOM 1487 N N . GLU A 1 198 ? -1.638 -13.364 -10.977 1.00 41.22 198 GLU A N 1
ATOM 1488 C CA . GLU A 1 198 ? -2.376 -14.565 -11.403 1.00 41.22 198 GLU A CA 1
ATOM 1489 C C . GLU A 1 198 ? -2.529 -15.560 -10.249 1.00 41.22 198 GLU A C 1
ATOM 1491 O O . GLU A 1 198 ? -3.370 -16.458 -10.282 1.00 41.22 198 GLU A O 1
ATOM 1496 N N . SER A 1 199 ? -1.747 -15.363 -9.185 1.00 44.34 199 SER A N 1
ATOM 1497 C CA . SER A 1 199 ? -1.973 -15.974 -7.889 1.00 44.34 199 SER A CA 1
ATOM 1498 C C . SER A 1 199 ? -1.450 -15.079 -6.765 1.00 44.34 199 SER A C 1
ATOM 1500 O O . SER A 1 199 ? -0.493 -14.325 -6.933 1.00 44.34 199 SER A O 1
ATOM 1502 N N . MET A 1 200 ? -2.033 -15.212 -5.574 1.00 41.44 200 MET A N 1
ATOM 1503 C CA . MET A 1 200 ? -1.613 -14.458 -4.387 1.00 41.44 200 MET A CA 1
ATOM 1504 C C . MET A 1 200 ? -0.159 -14.698 -3.928 1.00 41.44 200 MET A C 1
ATOM 1506 O O . MET A 1 200 ? 0.306 -14.007 -3.028 1.00 41.44 200 MET A O 1
ATOM 1510 N N . GLY A 1 201 ? 0.559 -15.678 -4.490 1.00 42.34 201 GLY A N 1
ATOM 1511 C CA . GLY A 1 201 ? 1.934 -15.995 -4.088 1.00 42.34 201 GLY A CA 1
ATOM 1512 C C . GLY A 1 201 ? 2.971 -14.951 -4.518 1.00 42.34 201 GLY A C 1
ATOM 1513 O O . GLY A 1 201 ? 3.978 -14.790 -3.837 1.00 42.34 201 GLY A O 1
ATOM 1514 N N . GLU A 1 202 ? 2.717 -14.210 -5.601 1.00 40.09 202 GLU A N 1
ATOM 1515 C CA . GLU A 1 202 ? 3.643 -13.188 -6.122 1.00 40.09 202 GLU A CA 1
ATOM 1516 C C . GLU A 1 202 ? 3.534 -11.831 -5.406 1.00 40.09 202 GLU A C 1
ATOM 1518 O O . GLU A 1 202 ? 4.450 -11.020 -5.497 1.00 40.09 202 GLU A O 1
ATOM 1523 N N . GLU A 1 203 ? 2.476 -11.582 -4.623 1.00 41.56 203 GLU A N 1
ATOM 1524 C CA . GLU A 1 203 ? 2.374 -10.371 -3.784 1.00 41.56 203 GLU A CA 1
ATOM 1525 C C . GLU A 1 203 ? 3.297 -10.407 -2.539 1.00 41.56 203 GLU A C 1
ATOM 1527 O O . GLU A 1 203 ? 3.357 -9.425 -1.799 1.00 41.56 203 GLU A O 1
ATOM 1532 N N . LEU A 1 204 ? 4.003 -11.515 -2.273 1.00 38.09 204 LEU A N 1
ATOM 1533 C CA . LEU A 1 204 ? 4.637 -11.799 -0.975 1.00 38.09 204 LEU A CA 1
ATOM 1534 C C . LEU A 1 204 ? 6.026 -11.179 -0.726 1.00 38.09 204 LEU A C 1
ATOM 1536 O O . LEU A 1 204 ? 6.576 -11.375 0.358 1.00 38.09 204 LEU A O 1
ATOM 1540 N N . THR A 1 205 ? 6.591 -10.370 -1.624 1.00 29.94 205 THR A N 1
ATOM 1541 C CA . THR A 1 205 ? 7.742 -9.521 -1.260 1.00 29.94 205 THR A CA 1
ATOM 1542 C C . THR A 1 205 ? 7.245 -8.214 -0.653 1.00 29.94 205 THR A C 1
ATOM 1544 O O . THR A 1 205 ? 7.173 -7.203 -1.346 1.00 29.94 205 THR A O 1
ATOM 1547 N N . THR A 1 206 ? 6.811 -8.253 0.613 1.00 31.84 206 THR A N 1
ATOM 1548 C CA . THR A 1 206 ? 7.060 -7.260 1.686 1.00 31.84 206 THR A CA 1
ATOM 1549 C C . THR A 1 206 ? 6.104 -7.549 2.858 1.00 31.84 206 THR A C 1
ATOM 1551 O O . THR A 1 206 ? 4.891 -7.642 2.698 1.00 31.84 206 THR A O 1
ATOM 1554 N N . PHE A 1 207 ? 6.700 -7.711 4.036 1.00 26.42 207 PHE A N 1
ATOM 1555 C CA . PHE A 1 207 ? 6.168 -8.137 5.335 1.00 26.42 207 PHE A CA 1
ATOM 1556 C C . PHE A 1 207 ? 4.840 -7.486 5.794 1.00 26.42 207 PHE A C 1
ATOM 1558 O O . PHE A 1 207 ? 4.592 -6.306 5.556 1.00 26.42 207 PHE A O 1
ATOM 1565 N N . GLY A 1 208 ? 4.003 -8.277 6.485 1.00 25.02 208 GLY A N 1
ATOM 1566 C CA . GLY A 1 208 ? 2.670 -7.899 6.978 1.00 25.02 208 GLY A CA 1
ATOM 1567 C C . GLY A 1 208 ? 2.628 -7.293 8.385 1.00 25.02 208 GLY A C 1
ATOM 1568 O O . GLY A 1 208 ? 3.638 -7.257 9.087 1.00 25.02 208 GLY A O 1
ATOM 1569 N N . LEU A 1 209 ? 1.429 -6.864 8.807 1.00 27.20 209 LEU A N 1
ATOM 1570 C CA . LEU A 1 209 ? 1.105 -6.684 10.225 1.00 27.20 209 LEU A CA 1
ATOM 1571 C C . LEU A 1 209 ? -0.406 -6.827 10.526 1.00 27.20 209 LEU A C 1
ATOM 1573 O O . LEU A 1 209 ? -1.251 -6.268 9.830 1.00 27.20 209 LEU A O 1
ATOM 1577 N N . GLU A 1 210 ? -0.697 -7.568 11.600 1.00 35.03 210 GLU A N 1
ATOM 1578 C CA . GLU A 1 210 ? -1.986 -7.805 12.271 1.00 35.03 210 GLU A CA 1
ATOM 1579 C C . GLU A 1 210 ? -2.236 -6.747 13.369 1.00 35.03 210 GLU A C 1
ATOM 1581 O O . GLU A 1 210 ? -1.323 -6.460 14.137 1.00 35.03 210 GLU A O 1
ATOM 1586 N N . LEU A 1 211 ? -3.458 -6.202 13.484 1.00 28.67 211 LEU A N 1
ATOM 1587 C CA . LEU A 1 211 ? -3.874 -5.335 14.605 1.00 28.67 211 LEU A CA 1
ATOM 1588 C C . LEU A 1 211 ? -4.986 -6.022 15.417 1.00 28.67 211 LEU A C 1
ATOM 1590 O O . LEU A 1 211 ? -5.976 -6.478 14.837 1.00 28.67 211 LEU A O 1
ATOM 1594 N N . ARG A 1 212 ? -4.830 -6.110 16.749 1.00 32.34 212 ARG A N 1
ATOM 1595 C CA . ARG A 1 212 ? -5.628 -6.993 17.636 1.00 32.34 212 ARG A CA 1
ATOM 1596 C C . ARG A 1 212 ? -6.572 -6.254 18.590 1.00 32.34 212 ARG A C 1
ATOM 1598 O O . ARG A 1 212 ? -6.179 -5.871 19.687 1.00 32.34 212 ARG A O 1
ATOM 1605 N N . ILE A 1 213 ? -7.870 -6.212 18.291 1.00 30.00 213 ILE A N 1
ATOM 1606 C CA . ILE A 1 213 ? -8.887 -5.638 19.195 1.00 30.00 213 ILE A CA 1
ATOM 1607 C C . ILE A 1 213 ? -9.086 -6.514 20.452 1.00 30.00 213 ILE A C 1
ATOM 1609 O O . ILE A 1 213 ? -9.421 -7.697 20.363 1.00 30.00 213 ILE A O 1
ATOM 1613 N N . ARG A 1 214 ? -8.896 -5.935 21.648 1.00 26.67 214 ARG A N 1
ATOM 1614 C CA . ARG A 1 214 ? -9.090 -6.576 22.967 1.00 26.67 214 ARG A CA 1
ATOM 1615 C C . ARG A 1 214 ? -10.347 -5.999 23.637 1.00 26.67 214 ARG A C 1
ATOM 1617 O O . ARG A 1 214 ? -10.451 -4.785 23.749 1.00 26.67 214 ARG A O 1
ATOM 1624 N N . MET A 1 215 ? -11.258 -6.848 24.124 1.00 26.06 215 MET A N 1
ATOM 1625 C CA . MET A 1 215 ? -12.308 -6.464 25.082 1.00 26.06 215 MET A CA 1
ATOM 1626 C C . MET A 1 215 ? -12.010 -7.097 26.441 1.00 26.06 215 MET A C 1
ATOM 1628 O O . MET A 1 215 ? -11.729 -8.295 26.515 1.00 26.06 215 MET A O 1
ATOM 1632 N N . ASN A 1 216 ? -12.076 -6.283 27.493 1.00 26.05 216 ASN A N 1
ATOM 1633 C CA . ASN A 1 216 ? -12.200 -6.750 28.869 1.00 26.05 216 ASN A CA 1
ATOM 1634 C C . ASN A 1 216 ? -13.676 -7.063 29.149 1.00 26.05 216 ASN A C 1
ATOM 1636 O O . ASN A 1 216 ? -14.556 -6.298 28.751 1.00 26.05 216 ASN A O 1
ATOM 1640 N N . ARG A 1 217 ? -13.914 -8.169 29.857 1.00 31.72 217 ARG A N 1
ATOM 1641 C CA . ARG A 1 217 ? -14.962 -8.178 30.881 1.00 31.72 217 ARG A CA 1
ATOM 1642 C C . ARG A 1 217 ? -14.465 -7.383 32.079 1.00 31.72 217 ARG A C 1
ATOM 1644 O O . ARG A 1 217 ? -13.238 -7.439 32.327 1.00 31.72 217 ARG A O 1
#